Protein AF-A0A917FU17-F1 (afdb_monomer_lite)

Secondary structure (DSSP, 8-state):
----------TTSGGG---TTS-HHHHHHHHHHHHH--PPPTTSPPPHHHHHHHHHHHT-SSS--TTTTTS-TTTHHHHHHHHHHHHHHHHTTT-EE-TTS-EEETTEEE-EEEEEEEEEEE----HHHHHHHHHHHHHHHH-TTPPPP---SEEEEEEEEEEEEETTEEEE--SS--GGGGHHHHHHHHHHHHHHHHHHHHHHHHHHHHHHHHHHHHHHHHHHHHHHHHHHHS--

Structure (mmCIF, N/CA/C/O backbone):
data_AF-A0A917FU17-F1
#
_entry.id   AF-A0A917FU17-F1
#
loop_
_atom_site.group_PDB
_atom_site.id
_atom_site.type_symbol
_atom_site.label_atom_id
_atom_site.label_alt_id
_atom_site.label_comp_id
_atom_site.label_asym_id
_atom_site.label_entity_id
_atom_site.label_seq_id
_atom_site.pdbx_PDB_ins_code
_atom_site.Cartn_x
_atom_site.Cartn_y
_atom_site.Cartn_z
_atom_site.occupancy
_atom_site.B_iso_or_equiv
_atom_site.auth_seq_id
_atom_site.auth_comp_id
_atom_site.auth_asym_id
_atom_site.auth_atom_id
_atom_site.pdbx_PDB_model_num
ATOM 1 N N . MET A 1 1 ? -19.508 -27.361 -25.757 1.00 36.19 1 MET A N 1
ATOM 2 C CA . MET A 1 1 ? -19.085 -26.039 -26.256 1.00 36.19 1 MET A CA 1
ATOM 3 C C . MET A 1 1 ? -19.243 -25.074 -25.103 1.00 36.19 1 MET A C 1
ATOM 5 O O . MET A 1 1 ? -20.363 -24.852 -24.671 1.00 36.19 1 MET A O 1
ATOM 9 N N . ILE A 1 2 ? -18.128 -24.649 -24.517 1.00 40.81 2 ILE A N 1
ATOM 10 C CA . ILE A 1 2 ? -18.099 -23.657 -23.442 1.00 40.81 2 ILE A CA 1
ATOM 11 C C . ILE A 1 2 ? -17.596 -22.388 -24.117 1.00 40.81 2 ILE A C 1
ATOM 13 O O . ILE A 1 2 ? -16.439 -22.349 -24.528 1.00 40.81 2 ILE A O 1
ATOM 17 N N . GLU A 1 3 ? -18.476 -21.406 -24.299 1.00 37.12 3 GLU A N 1
ATOM 18 C CA . GLU A 1 3 ? -18.097 -20.077 -24.774 1.00 37.12 3 GLU A CA 1
ATOM 19 C C . GLU A 1 3 ? -18.117 -19.061 -23.634 1.00 37.12 3 GLU A C 1
ATOM 21 O O . GLU A 1 3 ? -18.896 -19.134 -22.685 1.00 37.12 3 GLU A O 1
ATOM 26 N N . ASN A 1 4 ? -17.141 -18.171 -23.746 1.00 38.38 4 ASN A N 1
ATOM 27 C CA . ASN A 1 4 ? -16.557 -17.301 -22.746 1.00 38.38 4 ASN A CA 1
ATOM 28 C C . ASN A 1 4 ? -17.434 -16.121 -22.293 1.00 38.38 4 ASN A C 1
ATOM 30 O O . ASN A 1 4 ? -18.101 -15.477 -23.094 1.00 38.38 4 ASN A O 1
ATOM 34 N N . LEU A 1 5 ? -17.287 -15.799 -21.000 1.00 44.56 5 LEU A N 1
ATOM 35 C CA . LEU A 1 5 ? -16.949 -14.483 -20.427 1.00 44.56 5 LEU A CA 1
ATOM 36 C C . LEU A 1 5 ? -17.251 -13.229 -21.264 1.00 44.56 5 LEU A C 1
ATOM 38 O O . LEU A 1 5 ? -16.651 -13.018 -22.310 1.00 44.56 5 LEU A O 1
ATOM 42 N N . THR A 1 6 ? -17.983 -12.290 -20.660 1.00 34.31 6 THR A N 1
ATOM 43 C CA . THR A 1 6 ? -17.545 -10.885 -20.494 1.00 34.31 6 THR A CA 1
ATOM 44 C C . THR A 1 6 ? -18.484 -10.157 -19.522 1.00 34.31 6 THR A C 1
ATOM 46 O O . THR A 1 6 ? -19.381 -9.416 -19.911 1.00 34.31 6 THR A O 1
ATOM 49 N N . GLU A 1 7 ? -18.272 -10.335 -18.215 1.00 34.34 7 GLU A N 1
ATOM 50 C CA . GLU A 1 7 ? -18.799 -9.385 -17.228 1.00 34.34 7 GLU A CA 1
ATOM 51 C C . GLU A 1 7 ? -17.913 -8.134 -17.226 1.00 34.34 7 GLU A C 1
ATOM 53 O O . GLU A 1 7 ? -16.910 -8.047 -16.517 1.00 34.34 7 GLU A O 1
ATOM 58 N N . ALA A 1 8 ? -18.291 -7.139 -18.024 1.00 35.56 8 ALA A N 1
ATOM 59 C CA . ALA A 1 8 ? -17.847 -5.769 -17.819 1.00 35.56 8 ALA A CA 1
ATOM 60 C C . ALA A 1 8 ? -18.541 -5.222 -16.560 1.00 35.56 8 ALA A C 1
ATOM 62 O O . ALA A 1 8 ? -19.611 -4.616 -16.628 1.00 35.56 8 ALA A O 1
ATOM 63 N N . LYS A 1 9 ? -17.956 -5.464 -15.381 1.00 37.59 9 LYS A N 1
ATOM 64 C CA . LYS A 1 9 ? -18.400 -4.810 -14.144 1.00 37.59 9 LYS A CA 1
ATOM 65 C C . LYS A 1 9 ? -18.139 -3.307 -14.253 1.00 37.59 9 LYS A C 1
ATOM 67 O O . LYS A 1 9 ? -16.999 -2.844 -14.277 1.00 37.59 9 LYS A O 1
ATOM 72 N N . SER A 1 10 ? -19.239 -2.566 -14.348 1.00 35.31 10 SER A N 1
ATOM 73 C CA . SER A 1 10 ? -19.326 -1.111 -14.231 1.00 35.31 10 SER A CA 1
ATOM 74 C C . SER A 1 10 ? -18.472 -0.602 -13.063 1.00 35.31 10 SER A C 1
ATOM 76 O O . SER A 1 10 ? -18.753 -0.908 -11.906 1.00 35.31 10 SER A O 1
ATOM 78 N N . HIS A 1 11 ? -17.442 0.190 -13.370 1.00 44.91 11 HIS A N 1
ATOM 79 C CA . HIS A 1 11 ? -16.519 0.812 -12.407 1.00 44.91 11 HIS A CA 1
ATOM 80 C C . HIS A 1 11 ? -17.153 1.968 -11.599 1.00 44.91 11 HIS A C 1
ATOM 82 O O . HIS A 1 11 ? -16.454 2.708 -10.923 1.00 44.91 11 HIS A O 1
ATOM 88 N N . ASN A 1 12 ? -18.478 2.146 -11.657 1.00 42.50 12 ASN A N 1
ATOM 89 C CA . ASN A 1 12 ? -19.163 3.267 -11.003 1.00 42.50 12 ASN A CA 1
ATOM 90 C C . ASN A 1 12 ? -19.964 2.872 -9.750 1.00 42.50 12 ASN A C 1
ATOM 92 O O . ASN A 1 12 ? -20.498 3.754 -9.086 1.00 42.50 12 ASN A O 1
ATOM 96 N N . ASN A 1 13 ? -20.063 1.581 -9.403 1.00 50.97 13 ASN A N 1
ATOM 97 C CA . ASN A 1 13 ? -20.907 1.135 -8.280 1.00 50.97 13 ASN A CA 1
ATOM 98 C C . ASN A 1 13 ? -20.155 1.030 -6.933 1.00 50.97 13 ASN A C 1
ATOM 100 O O . ASN A 1 13 ? -20.780 0.916 -5.880 1.00 50.97 13 ASN A O 1
ATOM 104 N N . THR A 1 14 ? -18.817 1.087 -6.938 1.00 56.91 14 THR A N 1
ATOM 105 C CA . THR A 1 14 ? -17.987 0.977 -5.721 1.00 56.91 14 THR A CA 1
ATOM 106 C C . THR A 1 14 ? -18.042 2.246 -4.864 1.00 56.91 14 THR A C 1
ATOM 108 O O . THR A 1 14 ? -17.993 2.177 -3.635 1.00 56.91 14 THR A O 1
ATOM 111 N N . LEU A 1 15 ? -18.182 3.415 -5.504 1.00 60.62 15 LEU A N 1
ATOM 112 C CA . LEU A 1 15 ? -18.227 4.730 -4.848 1.00 60.62 15 LEU A CA 1
ATOM 113 C C . LEU A 1 15 ? -19.517 4.970 -4.046 1.00 60.62 15 LEU A C 1
ATOM 115 O O . LEU A 1 15 ? -19.581 5.917 -3.268 1.00 60.62 15 LEU A O 1
ATOM 119 N N . SER A 1 16 ? -20.524 4.106 -4.198 1.00 59.91 16 SER A N 1
ATOM 120 C CA . SER A 1 16 ? -21.776 4.124 -3.434 1.00 59.91 16 SER A CA 1
ATOM 121 C C . SER A 1 16 ? -21.885 2.999 -2.404 1.00 59.91 16 SER A C 1
ATOM 123 O O . SER A 1 16 ? -22.921 2.873 -1.751 1.00 59.91 16 SER A O 1
ATOM 125 N N . GLU A 1 17 ? -20.855 2.159 -2.246 1.00 69.31 17 GLU A N 1
ATOM 126 C CA . GLU A 1 17 ? -20.909 1.064 -1.276 1.00 69.31 17 GLU A CA 1
ATOM 127 C C . GLU A 1 17 ? -21.034 1.606 0.147 1.00 69.31 17 GLU A C 1
ATOM 129 O O . GLU A 1 17 ? -20.181 2.396 0.559 1.00 69.31 17 GLU A O 1
ATOM 134 N N . PRO A 1 18 ? -22.035 1.165 0.929 1.00 74.38 18 PRO A N 1
ATOM 135 C CA . PRO A 1 18 ? -22.284 1.724 2.244 1.00 74.38 18 PRO A CA 1
ATOM 136 C C . PRO A 1 18 ? -21.094 1.473 3.174 1.00 74.38 18 PRO A C 1
ATOM 138 O O . PRO A 1 18 ? -20.624 0.346 3.329 1.00 74.38 18 PRO A O 1
ATOM 141 N N . LEU A 1 19 ? -20.639 2.537 3.836 1.00 84.00 19 LEU A N 1
ATOM 142 C CA . LEU A 1 19 ? -19.719 2.487 4.973 1.00 84.00 19 LEU A CA 1
ATOM 143 C C . LEU A 1 19 ? -20.557 2.568 6.265 1.00 84.00 19 LEU A C 1
ATOM 145 O O . LEU A 1 19 ? -20.790 3.668 6.767 1.00 84.00 19 LEU A O 1
ATOM 149 N N . PRO A 1 20 ? -21.083 1.440 6.790 1.00 83.88 20 PRO A N 1
ATOM 150 C CA . PRO A 1 20 ? -22.069 1.443 7.881 1.00 83.88 20 PRO A CA 1
ATOM 151 C C . PRO A 1 20 ? -21.488 1.870 9.234 1.00 83.88 20 PRO A C 1
ATOM 153 O O . PRO A 1 20 ? -22.224 2.124 10.179 1.00 83.88 20 PRO A O 1
ATOM 156 N N . PHE A 1 21 ? -20.164 1.909 9.341 1.00 87.50 21 PHE A N 1
ATOM 157 C CA . PHE A 1 21 ? -19.429 2.242 10.557 1.00 87.50 21 PHE A CA 1
ATOM 158 C C . PHE A 1 21 ? -19.129 3.741 10.710 1.00 87.50 21 PHE A C 1
ATOM 160 O O . PHE A 1 21 ? -18.543 4.141 11.721 1.00 87.50 21 PHE A O 1
ATOM 167 N N . LEU A 1 22 ? -19.465 4.539 9.692 1.00 87.75 22 LEU A N 1
ATOM 168 C CA . LEU A 1 22 ? -19.402 5.997 9.718 1.00 87.75 22 LEU A CA 1
ATOM 169 C C . LEU A 1 22 ? -20.802 6.554 9.966 1.00 87.75 22 LEU A C 1
ATOM 171 O O . LEU A 1 22 ? -21.794 5.995 9.489 1.00 87.75 22 LEU A O 1
ATOM 175 N N . SER A 1 23 ? -20.881 7.679 10.673 1.00 87.56 23 SER A N 1
ATOM 176 C CA . SER A 1 23 ? -22.123 8.448 10.747 1.00 87.56 23 SER A CA 1
ATOM 177 C C . SER A 1 23 ? -22.511 8.985 9.365 1.00 87.56 23 SER A C 1
ATOM 179 O O . SER A 1 23 ? -21.681 9.104 8.462 1.00 87.56 23 SER A O 1
ATOM 181 N N . GLU A 1 24 ? -23.782 9.339 9.179 1.00 86.88 24 GLU A N 1
ATOM 182 C CA . GLU A 1 24 ? -24.262 9.873 7.901 1.00 86.88 24 GLU A CA 1
ATOM 183 C C . GLU A 1 24 ? -23.526 11.158 7.488 1.00 86.88 24 GLU A C 1
ATOM 185 O O . GLU A 1 24 ? -23.161 11.319 6.323 1.00 86.88 24 GLU A O 1
ATOM 190 N N . GLN A 1 25 ? -23.234 12.034 8.452 1.00 86.62 25 GLN A N 1
ATOM 191 C CA . GLN A 1 25 ? -22.485 13.270 8.220 1.00 86.62 25 GLN A CA 1
ATOM 192 C C . GLN A 1 25 ? -21.042 12.988 7.783 1.00 86.62 25 GLN A C 1
ATOM 194 O O . GLN A 1 25 ? -20.588 13.532 6.773 1.00 86.62 25 GLN A O 1
ATOM 199 N N . GLU A 1 26 ? -20.338 12.103 8.497 1.00 85.94 26 GLU A N 1
ATOM 200 C CA . GLU A 1 26 ? -18.970 11.695 8.147 1.00 85.94 26 GLU A CA 1
ATOM 201 C C . GLU A 1 26 ? -18.927 11.036 6.771 1.00 85.94 26 GLU A C 1
ATOM 203 O O . GLU A 1 26 ? -18.061 11.350 5.959 1.00 85.94 26 GLU A O 1
ATOM 208 N N . ARG A 1 27 ? -19.894 10.164 6.479 1.00 89.62 27 ARG A N 1
ATOM 209 C CA . ARG A 1 27 ? -20.002 9.455 5.206 1.00 89.62 27 ARG A CA 1
ATOM 210 C C . ARG A 1 27 ? -20.231 10.413 4.033 1.00 89.62 27 ARG A C 1
ATOM 212 O O . ARG A 1 27 ? -19.579 10.277 3.001 1.00 89.62 27 ARG A O 1
ATOM 219 N N . ASN A 1 28 ? -21.101 11.409 4.192 1.00 88.06 28 ASN A N 1
ATOM 220 C CA . ASN A 1 28 ? -21.345 12.415 3.155 1.00 88.06 28 ASN A CA 1
ATOM 221 C C . ASN A 1 28 ? -20.109 13.293 2.910 1.00 88.06 28 ASN A C 1
ATOM 223 O O . ASN A 1 28 ? -19.756 13.560 1.759 1.00 88.06 28 ASN A O 1
ATOM 227 N N . CYS A 1 29 ? -19.419 13.706 3.979 1.00 87.31 29 CYS A N 1
ATOM 228 C CA . CYS A 1 29 ? -18.156 14.438 3.874 1.00 87.31 29 CYS A CA 1
ATOM 229 C C . CYS A 1 29 ? -17.086 13.599 3.160 1.00 87.31 29 CYS A C 1
ATOM 231 O O . CYS A 1 29 ? -16.427 14.071 2.231 1.00 87.31 29 CYS A O 1
ATOM 233 N N . PHE A 1 30 ? -16.983 12.326 3.540 1.00 89.25 30 PHE A N 1
ATOM 234 C CA . PHE A 1 30 ? -16.064 11.363 2.957 1.00 89.25 30 PHE A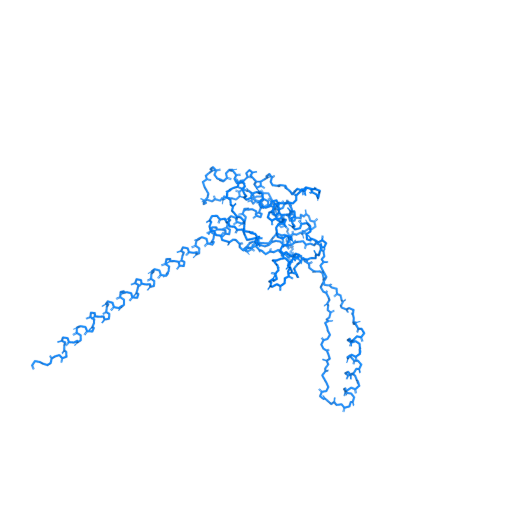 CA 1
ATOM 235 C C . PHE A 1 30 ? -16.285 11.192 1.451 1.00 89.25 30 PHE A C 1
ATOM 237 O O . PHE A 1 30 ? -15.348 11.410 0.685 1.00 89.25 30 PHE A O 1
ATOM 244 N N . TYR A 1 31 ? -17.505 10.885 0.992 1.00 89.12 31 TYR A N 1
ATOM 245 C CA . TYR A 1 31 ? -17.753 10.711 -0.445 1.00 89.12 31 TYR A CA 1
ATOM 246 C C . TYR A 1 31 ? -17.558 12.004 -1.232 1.00 89.12 31 TYR A C 1
ATOM 248 O O . TYR A 1 31 ? -17.077 11.966 -2.363 1.00 89.12 31 TYR A O 1
ATOM 256 N N . LYS A 1 32 ? -17.874 13.163 -0.641 1.00 89.25 32 LYS A N 1
ATOM 257 C CA . LYS A 1 32 ? -17.584 14.457 -1.266 1.00 89.25 32 LYS A CA 1
ATOM 258 C C . LYS A 1 32 ? -16.085 14.617 -1.516 1.00 89.25 32 LYS A C 1
ATOM 260 O O . LYS A 1 32 ? -15.694 15.020 -2.608 1.00 89.25 32 LYS A O 1
ATOM 265 N N . ILE A 1 33 ? -15.253 14.275 -0.532 1.00 88.12 33 ILE A N 1
ATOM 266 C CA . ILE A 1 33 ? -13.795 14.347 -0.660 1.00 88.12 33 ILE A CA 1
ATOM 267 C C . ILE A 1 33 ? -13.291 13.305 -1.661 1.00 88.12 33 ILE A C 1
ATOM 269 O O . ILE A 1 33 ? -12.574 13.683 -2.586 1.00 88.12 33 ILE A O 1
ATOM 273 N N . ALA A 1 34 ? -13.723 12.047 -1.537 1.00 87.06 34 ALA A N 1
ATOM 274 C CA . ALA A 1 34 ? -13.318 10.941 -2.404 1.00 87.06 34 ALA A CA 1
ATOM 275 C C . ALA A 1 34 ? -13.653 11.191 -3.885 1.00 87.06 34 ALA A C 1
ATOM 277 O O . ALA A 1 34 ? -12.845 10.869 -4.748 1.00 87.06 34 ALA A O 1
ATOM 278 N N . ASN A 1 35 ? -14.791 11.825 -4.186 1.00 86.75 35 ASN A N 1
ATOM 279 C CA . ASN A 1 35 ? -15.163 12.194 -5.558 1.00 86.75 35 ASN A CA 1
ATOM 280 C C . ASN A 1 35 ? -14.427 13.439 -6.077 1.00 86.75 35 ASN A C 1
ATOM 282 O O . ASN A 1 35 ? -14.315 13.635 -7.283 1.00 86.75 35 ASN A O 1
ATOM 286 N N . SER A 1 36 ? -13.952 14.303 -5.178 1.00 85.94 36 SER A N 1
ATOM 287 C CA . SER A 1 36 ? -13.265 15.552 -5.535 1.00 85.94 36 SER A CA 1
ATOM 288 C C . SER A 1 36 ? -11.744 15.427 -5.608 1.00 85.94 36 SER A C 1
ATOM 290 O O . SER A 1 36 ? -11.070 16.403 -5.945 1.00 85.94 36 SER A O 1
ATOM 292 N N . ILE A 1 37 ? -11.185 14.272 -5.234 1.00 86.19 37 ILE A N 1
ATOM 293 C CA . ILE A 1 37 ? -9.739 14.116 -5.170 1.00 86.19 37 ILE A CA 1
ATOM 294 C C . ILE A 1 37 ? -9.151 14.146 -6.575 1.00 86.19 37 ILE A C 1
ATOM 296 O O . ILE A 1 37 ? -9.524 13.377 -7.457 1.00 86.19 37 ILE A O 1
ATOM 300 N N . GLN A 1 38 ? -8.214 15.062 -6.775 1.00 82.31 38 GLN A N 1
ATOM 301 C CA . GLN A 1 38 ? -7.473 15.186 -8.014 1.00 82.31 38 GLN A CA 1
ATOM 302 C C . GLN A 1 38 ? -5.999 15.320 -7.698 1.00 82.31 38 GLN A C 1
ATOM 304 O O . GLN A 1 38 ? -5.604 15.898 -6.681 1.00 82.31 38 GLN A O 1
ATOM 309 N N . ILE A 1 39 ? -5.180 14.764 -8.580 1.00 85.94 39 ILE A N 1
ATOM 310 C CA . ILE A 1 39 ? -3.740 14.818 -8.412 1.00 85.94 39 ILE A CA 1
ATOM 311 C C . ILE A 1 39 ? -3.250 16.187 -8.866 1.00 85.94 39 ILE A C 1
ATOM 313 O O . ILE A 1 39 ? -3.593 16.629 -9.965 1.00 85.94 39 ILE A O 1
ATOM 317 N N . PRO A 1 40 ? -2.445 16.869 -8.039 1.00 82.81 40 PRO A N 1
ATOM 318 C CA . PRO A 1 40 ? -1.885 18.152 -8.414 1.00 82.81 40 PRO A CA 1
ATOM 319 C C . PRO A 1 40 ? -0.966 18.013 -9.639 1.00 82.81 40 PRO A C 1
ATOM 321 O O . PRO A 1 40 ? -0.292 16.996 -9.829 1.00 82.81 40 PRO A O 1
ATOM 324 N N . GLY A 1 41 ? -0.933 19.052 -10.475 1.00 79.12 41 GLY A N 1
ATOM 325 C CA . GLY A 1 41 ? -0.109 19.079 -11.684 1.00 79.12 41 GLY A CA 1
ATOM 326 C C . GLY A 1 41 ? 1.392 18.957 -11.390 1.00 79.12 41 GLY A C 1
ATOM 327 O O . GLY A 1 41 ? 1.855 19.172 -10.274 1.00 79.12 41 GLY A O 1
ATOM 328 N N . GLU A 1 42 ? 2.192 18.653 -12.413 1.00 77.38 42 GLU A N 1
ATOM 329 C CA . GLU A 1 42 ? 3.636 18.371 -12.262 1.00 77.38 42 GLU A CA 1
ATOM 330 C C . GLU A 1 42 ? 4.455 19.503 -11.649 1.00 77.38 42 GLU A C 1
ATOM 332 O O . GLU A 1 42 ? 5.450 19.255 -10.974 1.00 77.38 42 GLU A O 1
ATOM 337 N N . ARG A 1 43 ? 4.026 20.747 -11.862 1.00 76.44 43 ARG A N 1
ATOM 338 C CA . ARG A 1 43 ? 4.702 21.944 -11.346 1.00 76.44 43 ARG A CA 1
ATOM 339 C C . ARG A 1 43 ? 4.184 22.387 -9.978 1.00 76.44 43 ARG A C 1
ATOM 341 O O . ARG A 1 43 ? 4.658 23.386 -9.440 1.00 76.44 43 ARG A O 1
ATOM 348 N N . SER A 1 44 ? 3.193 21.695 -9.423 1.00 81.69 44 SER A N 1
ATOM 349 C CA . SER A 1 44 ? 2.650 22.020 -8.110 1.00 81.69 44 SER A CA 1
ATOM 350 C C . SER A 1 44 ? 3.660 21.693 -7.012 1.00 81.69 44 SER A C 1
ATOM 352 O O . SER A 1 44 ? 4.411 20.720 -7.091 1.00 81.69 44 SER A O 1
ATOM 354 N N . LYS A 1 45 ? 3.669 22.510 -5.955 1.00 82.44 45 LYS A N 1
ATOM 355 C CA . LYS A 1 45 ? 4.517 22.257 -4.786 1.00 82.44 45 LYS A CA 1
ATOM 356 C C . LYS A 1 45 ? 4.129 20.922 -4.149 1.00 82.44 45 LYS A C 1
ATOM 358 O O . LYS A 1 45 ? 2.947 20.655 -3.935 1.00 82.44 45 LYS A O 1
ATOM 363 N N . ALA A 1 46 ? 5.133 20.101 -3.846 1.00 84.44 46 ALA A N 1
ATOM 364 C CA . ALA A 1 46 ? 4.928 18.847 -3.135 1.00 84.44 46 ALA A CA 1
ATOM 365 C C . ALA A 1 46 ? 4.399 19.111 -1.718 1.00 84.44 46 ALA A C 1
ATOM 367 O O . ALA A 1 46 ? 4.691 20.144 -1.113 1.00 84.44 46 ALA A O 1
ATOM 368 N N . HIS A 1 47 ? 3.650 18.150 -1.181 1.00 87.31 47 HIS A N 1
ATOM 369 C CA . HIS A 1 47 ? 3.193 18.208 0.202 1.00 87.31 47 HIS A CA 1
ATOM 370 C C . HIS A 1 47 ? 4.395 18.303 1.169 1.00 87.31 47 HIS A C 1
ATOM 372 O O . HIS A 1 47 ? 5.423 17.668 0.894 1.00 87.31 47 HIS A O 1
ATOM 378 N N . PRO A 1 48 ? 4.307 19.035 2.299 1.00 88.81 48 PRO A N 1
ATOM 379 C CA . PRO A 1 48 ? 5.402 19.133 3.266 1.00 88.81 48 PRO A CA 1
ATOM 380 C C . PRO A 1 48 ? 5.951 17.767 3.697 1.00 88.81 48 PRO A C 1
ATOM 382 O O . PRO A 1 48 ? 7.151 17.542 3.583 1.00 88.81 48 PRO A O 1
ATOM 385 N N . LEU A 1 49 ? 5.077 16.813 4.044 1.00 88.25 49 LEU A N 1
ATOM 386 C CA . LEU A 1 49 ? 5.483 15.448 4.423 1.00 88.25 49 LEU A CA 1
ATOM 387 C C . LEU A 1 49 ? 6.241 14.705 3.313 1.00 88.25 49 LEU A C 1
ATOM 389 O O . LEU A 1 49 ? 7.206 13.998 3.584 1.00 88.25 49 LEU A O 1
ATOM 393 N N . ILE A 1 50 ? 5.849 14.899 2.051 1.00 89.19 50 ILE A N 1
ATOM 394 C CA . ILE A 1 50 ? 6.546 14.312 0.898 1.00 89.19 50 ILE A CA 1
ATOM 395 C C . ILE A 1 50 ? 7.921 14.954 0.718 1.00 89.19 50 ILE A C 1
ATOM 397 O O . ILE A 1 50 ? 8.877 14.288 0.333 1.00 89.19 50 ILE A O 1
ATOM 401 N N . SER A 1 51 ? 8.035 16.245 1.015 1.00 87.38 51 SER A N 1
ATOM 402 C CA . SER A 1 51 ? 9.302 16.970 0.940 1.00 87.38 51 SER A CA 1
ATOM 403 C C . SER A 1 51 ? 10.258 16.503 2.041 1.00 87.38 51 SER A C 1
ATOM 405 O O . SER A 1 51 ? 11.416 16.220 1.753 1.00 87.38 51 SER A O 1
ATOM 407 N N . THR A 1 52 ? 9.760 16.312 3.267 1.00 88.31 52 THR A N 1
ATOM 408 C CA . THR A 1 52 ? 10.507 15.682 4.365 1.00 88.31 52 THR A CA 1
ATOM 409 C C . THR A 1 52 ? 10.943 14.264 4.003 1.00 88.31 52 THR A C 1
ATOM 411 O O . THR A 1 52 ? 12.103 13.914 4.194 1.00 88.31 52 THR A O 1
ATOM 414 N N . TYR A 1 53 ? 10.050 13.459 3.422 1.00 86.19 53 TYR A N 1
ATOM 415 C CA . TYR A 1 53 ? 10.386 12.105 2.985 1.00 86.19 53 TYR A CA 1
ATOM 416 C C . TYR A 1 53 ? 11.496 12.094 1.924 1.00 86.19 53 TYR A C 1
ATOM 418 O O . TYR A 1 53 ? 12.418 11.290 2.017 1.00 86.19 53 TYR A O 1
ATOM 426 N N . LYS A 1 54 ? 11.475 13.020 0.956 1.00 85.75 54 LYS A N 1
ATOM 427 C CA . LYS A 1 54 ? 12.554 13.156 -0.039 1.00 85.75 54 LYS A CA 1
ATOM 428 C C . LYS A 1 54 ? 13.917 13.423 0.603 1.00 85.75 54 LYS A C 1
ATOM 430 O O . LYS A 1 54 ? 14.903 12.849 0.154 1.00 85.75 54 LYS A O 1
ATOM 435 N N . ILE A 1 55 ? 13.962 14.251 1.650 1.00 83.81 55 ILE A N 1
ATOM 436 C CA . ILE A 1 55 ? 15.195 14.519 2.406 1.00 83.81 55 ILE A CA 1
ATOM 437 C C . ILE A 1 55 ? 15.686 13.227 3.074 1.00 83.81 55 ILE A C 1
ATOM 439 O O . ILE A 1 55 ? 16.838 12.845 2.891 1.00 83.81 55 ILE A O 1
ATOM 443 N N . ILE A 1 56 ? 14.788 12.493 3.741 1.00 81.56 56 ILE A N 1
ATOM 444 C CA . ILE A 1 56 ? 15.109 11.206 4.382 1.00 81.56 56 ILE A CA 1
ATOM 445 C C . ILE A 1 56 ? 15.675 10.199 3.368 1.00 81.56 56 ILE A C 1
ATOM 447 O O . ILE A 1 56 ? 16.658 9.524 3.661 1.00 81.56 56 ILE A O 1
ATOM 451 N N . VAL A 1 57 ? 15.079 10.108 2.174 1.00 80.81 57 VAL A N 1
ATOM 452 C CA . VAL A 1 57 ? 15.572 9.242 1.089 1.00 80.81 57 VAL A CA 1
ATOM 453 C C . VAL A 1 57 ? 16.964 9.677 0.621 1.00 80.81 57 VAL A C 1
ATOM 455 O O . VAL A 1 57 ? 17.810 8.824 0.375 1.00 80.81 57 VAL A O 1
ATOM 458 N N . SER A 1 58 ? 17.222 10.985 0.517 1.00 76.94 58 SER A N 1
ATOM 459 C CA . SER A 1 58 ? 18.526 11.502 0.076 1.00 76.94 58 SER A CA 1
ATOM 460 C C . SER A 1 58 ? 19.649 11.328 1.104 1.00 76.94 58 SER A C 1
ATOM 462 O O . SER A 1 58 ? 20.808 11.202 0.726 1.00 76.94 58 SER A O 1
ATOM 464 N N . GLU A 1 59 ? 19.316 11.281 2.396 1.00 76.06 59 GLU A N 1
ATOM 465 C CA . GLU A 1 59 ? 20.266 11.131 3.509 1.00 76.06 59 GLU A CA 1
ATOM 466 C C . GLU A 1 59 ? 20.456 9.663 3.939 1.00 76.06 59 GLU A C 1
ATOM 468 O O . GLU A 1 59 ? 20.973 9.373 5.026 1.00 76.06 59 GLU A O 1
ATOM 473 N N . TRP A 1 60 ? 20.015 8.715 3.106 1.00 70.19 60 TRP A N 1
ATOM 474 C CA . TRP A 1 60 ? 19.988 7.292 3.427 1.00 70.19 60 TRP A CA 1
ATOM 475 C C . TRP A 1 60 ? 21.382 6.749 3.777 1.00 70.19 60 TRP A C 1
ATOM 477 O O . TRP A 1 60 ? 22.211 6.487 2.916 1.00 70.19 60 TRP A O 1
ATOM 487 N N . ASN A 1 61 ? 21.593 6.499 5.075 1.00 58.81 61 ASN A N 1
ATOM 488 C CA . ASN A 1 61 ? 22.785 5.824 5.601 1.00 58.81 61 ASN A CA 1
ATOM 489 C C . ASN A 1 61 ? 22.485 4.616 6.519 1.00 58.81 61 ASN A C 1
ATOM 491 O O . ASN A 1 61 ? 23.419 3.923 6.915 1.00 58.81 61 ASN A O 1
ATOM 495 N N . LYS A 1 62 ? 21.220 4.362 6.921 1.00 63.09 62 LYS A N 1
ATOM 496 C CA . LYS A 1 62 ? 20.898 3.365 7.979 1.00 63.09 62 LYS A CA 1
ATOM 497 C C . LYS A 1 62 ? 19.659 2.478 7.781 1.00 63.09 62 LYS A C 1
ATOM 499 O O . LYS A 1 62 ? 19.649 1.377 8.318 1.00 63.09 62 LYS A O 1
ATOM 504 N N . SER A 1 63 ? 18.618 2.914 7.070 1.00 65.00 63 SER A N 1
ATOM 505 C CA . SER A 1 63 ? 17.393 2.116 6.881 1.00 65.00 63 SER A CA 1
ATOM 506 C C . SER A 1 63 ? 16.827 2.312 5.487 1.00 65.00 63 SER A C 1
ATOM 508 O O . SER A 1 63 ? 16.694 3.456 5.055 1.00 65.00 63 SER A O 1
ATOM 510 N N . GLU A 1 64 ? 16.474 1.210 4.832 1.00 73.81 64 GLU A N 1
ATOM 511 C CA . GLU A 1 64 ? 15.886 1.210 3.497 1.00 73.81 64 GLU A CA 1
ATOM 512 C C . GLU A 1 64 ? 14.557 1.992 3.475 1.00 73.81 64 GLU A C 1
ATOM 514 O O . GLU A 1 64 ? 13.639 1.660 4.232 1.00 73.81 64 GLU A O 1
ATOM 519 N N . PRO A 1 65 ? 14.455 3.081 2.687 1.00 79.38 65 PRO A N 1
ATOM 520 C CA . PRO A 1 65 ? 13.226 3.840 2.534 1.00 79.38 65 PRO A CA 1
ATOM 521 C C . PRO A 1 65 ? 12.091 2.979 1.985 1.00 79.38 65 PRO A C 1
ATOM 523 O O . PRO A 1 65 ? 12.312 2.067 1.198 1.00 79.38 65 PRO A O 1
ATOM 526 N N . PHE A 1 66 ? 10.855 3.346 2.319 1.00 81.38 66 PHE A N 1
ATOM 527 C CA . PHE A 1 66 ? 9.640 2.610 1.950 1.00 81.38 66 PHE A CA 1
ATOM 528 C C . PHE A 1 66 ? 9.500 2.304 0.442 1.00 81.38 66 PHE A C 1
ATOM 530 O O . PHE A 1 66 ? 8.903 1.299 0.076 1.00 81.38 66 PHE A O 1
ATOM 537 N N . LEU A 1 67 ? 10.045 3.160 -0.429 1.00 84.94 67 LEU A N 1
ATOM 538 C CA . LEU A 1 67 ? 9.954 3.031 -1.893 1.00 84.94 67 LEU A CA 1
ATOM 539 C C . LEU A 1 67 ? 11.247 2.518 -2.555 1.00 84.94 67 LEU A C 1
ATOM 541 O O . LEU A 1 67 ? 11.332 2.496 -3.783 1.00 84.94 67 LEU A O 1
ATOM 545 N N . ALA A 1 68 ? 12.267 2.150 -1.779 1.00 83.44 68 ALA A N 1
ATOM 546 C CA . ALA A 1 68 ? 13.539 1.697 -2.330 1.00 83.44 68 ALA A CA 1
ATOM 547 C C . ALA A 1 68 ? 13.419 0.301 -2.959 1.00 83.44 68 ALA A C 1
ATOM 549 O O . ALA A 1 68 ? 12.708 -0.565 -2.456 1.00 83.44 68 ALA A O 1
ATOM 550 N N . GLY A 1 69 ? 14.063 0.107 -4.113 1.00 84.25 69 GLY A N 1
ATOM 551 C CA . GLY A 1 69 ? 14.088 -1.176 -4.828 1.00 84.25 69 GLY A CA 1
ATOM 552 C C . GLY A 1 69 ? 12.759 -1.618 -5.458 1.00 84.25 69 GLY A C 1
ATOM 553 O O . GLY A 1 69 ? 12.753 -2.573 -6.231 1.00 84.25 69 GLY A O 1
ATOM 554 N N . VAL A 1 70 ? 11.647 -0.930 -5.179 1.00 90.19 70 VAL A N 1
ATOM 555 C CA . VAL A 1 70 ? 10.304 -1.284 -5.676 1.00 90.19 70 VAL A CA 1
ATOM 556 C C . VAL A 1 70 ? 9.803 -0.378 -6.797 1.00 90.19 70 VAL A C 1
ATOM 558 O O . VAL A 1 70 ? 8.865 -0.750 -7.500 1.00 90.19 70 VAL A O 1
ATOM 561 N N . ILE A 1 71 ? 10.397 0.806 -6.960 1.00 91.81 71 ILE A N 1
ATOM 562 C CA . ILE A 1 71 ? 10.011 1.816 -7.952 1.00 91.81 71 ILE A CA 1
ATOM 563 C C . ILE A 1 71 ? 11.271 2.383 -8.609 1.00 91.81 71 ILE A C 1
ATOM 565 O O . ILE A 1 71 ? 12.282 2.606 -7.945 1.00 91.81 71 ILE A O 1
ATOM 569 N N . SER A 1 72 ? 11.198 2.639 -9.912 1.00 91.38 72 SER A N 1
ATOM 570 C CA . SER A 1 72 ? 12.244 3.306 -10.682 1.00 91.38 72 SER A CA 1
ATOM 571 C C . SER A 1 72 ? 12.296 4.813 -10.417 1.00 91.38 72 SER A C 1
ATOM 573 O O . SER A 1 72 ? 11.277 5.464 -10.166 1.00 91.38 72 SER A O 1
ATOM 575 N N . ASP A 1 73 ? 13.475 5.412 -10.586 1.00 89.38 73 ASP A N 1
ATOM 576 C CA . ASP A 1 73 ? 13.666 6.859 -10.417 1.00 89.38 73 ASP A CA 1
ATOM 577 C C . ASP A 1 73 ? 12.759 7.702 -11.330 1.00 89.38 73 ASP A C 1
ATOM 579 O O . ASP A 1 73 ? 12.355 8.809 -10.971 1.00 89.38 73 ASP A O 1
ATOM 583 N N . GLN A 1 74 ? 12.389 7.158 -12.494 1.00 90.19 74 GLN A N 1
ATOM 584 C CA . GLN A 1 74 ? 11.488 7.799 -13.455 1.00 90.19 74 GLN A CA 1
ATOM 585 C C . GLN A 1 74 ? 10.042 7.861 -12.941 1.00 90.19 74 GLN A C 1
ATOM 587 O O . GLN A 1 74 ? 9.341 8.850 -13.165 1.00 90.19 74 GLN A O 1
ATOM 592 N N . SER A 1 75 ? 9.606 6.830 -12.215 1.00 91.25 75 SER A N 1
ATOM 593 C CA . SER A 1 75 ? 8.245 6.704 -11.686 1.00 91.25 75 SER A CA 1
ATOM 594 C C . SER A 1 75 ? 8.074 7.346 -10.299 1.00 91.25 75 SER A C 1
ATOM 596 O O . SER A 1 75 ? 6.951 7.688 -9.913 1.00 91.25 75 SER A O 1
ATOM 598 N N . LEU A 1 76 ? 9.160 7.610 -9.559 1.00 90.31 76 LEU A N 1
ATOM 599 C CA . LEU A 1 76 ? 9.115 8.251 -8.234 1.00 90.31 76 LEU A CA 1
ATOM 600 C C . LEU A 1 76 ? 8.341 9.590 -8.196 1.00 90.31 76 LEU A C 1
ATOM 602 O O . LEU A 1 76 ? 7.487 9.753 -7.318 1.00 90.31 76 LEU A O 1
ATOM 606 N N . PRO A 1 77 ? 8.541 10.555 -9.122 1.00 90.88 77 PRO A N 1
ATOM 607 C CA . PRO A 1 77 ? 7.782 11.809 -9.121 1.00 90.88 77 PRO A CA 1
ATOM 608 C C . PRO A 1 77 ? 6.270 11.609 -9.268 1.00 90.88 77 PRO A C 1
ATOM 610 O O . PRO A 1 77 ? 5.482 12.378 -8.714 1.00 90.88 77 PRO A O 1
ATOM 613 N N . ARG A 1 78 ? 5.843 10.581 -10.009 1.00 92.00 78 ARG A N 1
ATOM 614 C CA . ARG A 1 78 ? 4.431 10.210 -10.160 1.00 92.00 78 ARG A CA 1
ATOM 615 C C . ARG A 1 78 ? 3.863 9.688 -8.840 1.00 92.00 78 ARG A C 1
ATOM 617 O O . ARG A 1 78 ? 2.838 10.190 -8.384 1.00 92.00 78 ARG A O 1
ATOM 624 N N . VAL A 1 79 ? 4.583 8.787 -8.172 1.00 92.31 79 VAL A N 1
ATOM 625 C CA . VAL A 1 79 ? 4.194 8.242 -6.860 1.00 92.31 79 VAL A CA 1
ATOM 626 C C . VAL A 1 79 ? 4.093 9.340 -5.798 1.00 92.31 79 VAL A C 1
ATOM 628 O O . VAL A 1 79 ? 3.110 9.400 -5.063 1.00 92.31 79 VAL A O 1
ATOM 631 N N . TYR A 1 80 ? 5.045 10.276 -5.757 1.00 91.75 80 TYR A N 1
ATOM 632 C CA . TYR A 1 80 ? 5.007 11.403 -4.819 1.00 91.75 80 TYR A CA 1
ATOM 633 C C . TYR A 1 80 ? 3.786 12.307 -4.995 1.00 91.75 80 TYR A C 1
ATOM 635 O O . TYR A 1 80 ? 3.257 12.818 -4.006 1.00 91.75 80 TYR A O 1
ATOM 643 N N . ARG A 1 81 ? 3.322 12.503 -6.233 1.00 92.00 81 ARG A N 1
ATOM 644 C CA . ARG A 1 81 ? 2.100 13.268 -6.514 1.00 92.00 81 ARG A CA 1
ATOM 645 C C . ARG A 1 81 ? 0.854 12.532 -6.032 1.00 92.00 81 ARG A C 1
ATOM 647 O O . ARG A 1 81 ? 0.012 13.151 -5.385 1.00 92.00 81 ARG A O 1
ATOM 654 N N . ILE A 1 82 ? 0.774 11.226 -6.294 1.00 92.44 82 ILE A N 1
ATOM 655 C CA . ILE A 1 82 ? -0.320 10.367 -5.819 1.00 92.44 82 ILE A CA 1
ATOM 656 C C . ILE A 1 82 ? -0.393 10.407 -4.290 1.00 92.44 82 ILE A C 1
ATOM 658 O O . ILE A 1 82 ? -1.426 10.765 -3.731 1.00 92.44 82 ILE A O 1
ATOM 662 N N . LEU A 1 83 ? 0.721 10.128 -3.608 1.00 92.19 83 LEU A N 1
ATOM 663 C CA . LEU A 1 83 ? 0.796 10.176 -2.148 1.00 92.19 83 LEU A CA 1
ATOM 664 C C . LEU A 1 83 ? 0.461 11.568 -1.600 1.00 92.19 83 LEU A C 1
ATOM 666 O O . LEU A 1 83 ? -0.252 11.676 -0.610 1.00 92.19 83 LEU A O 1
ATOM 670 N N . GLY A 1 84 ? 0.922 12.637 -2.254 1.00 92.06 84 GLY A N 1
ATOM 671 C CA . GLY A 1 84 ? 0.579 14.007 -1.877 1.00 92.06 84 GLY A CA 1
ATOM 672 C C . GLY A 1 84 ? -0.926 14.283 -1.933 1.00 92.06 84 GLY A C 1
ATOM 673 O O . GLY A 1 84 ? -1.465 14.879 -1.004 1.00 92.06 84 GLY A O 1
ATOM 674 N N . ALA A 1 85 ? -1.609 13.811 -2.979 1.00 91.62 85 ALA A N 1
ATOM 675 C CA . ALA A 1 85 ? -3.063 13.920 -3.091 1.00 91.62 85 ALA A CA 1
ATOM 676 C C . ALA A 1 85 ? -3.779 13.100 -2.004 1.00 91.62 85 ALA A C 1
ATOM 678 O O . ALA A 1 85 ? -4.718 13.599 -1.381 1.00 91.62 85 ALA A O 1
ATOM 679 N N . LEU A 1 86 ? -3.303 11.876 -1.731 1.00 91.19 86 LEU A N 1
ATOM 680 C CA . LEU A 1 86 ? -3.839 11.026 -0.663 1.00 91.19 86 LEU A CA 1
ATOM 681 C C . LEU A 1 86 ? -3.729 11.701 0.707 1.00 91.19 86 LEU A C 1
ATOM 683 O O . LEU A 1 86 ? -4.713 11.776 1.438 1.00 91.19 86 LEU A O 1
ATOM 687 N N . ILE A 1 87 ? -2.557 12.242 1.036 1.00 91.88 87 ILE A N 1
ATOM 688 C CA . ILE A 1 87 ? -2.323 12.935 2.307 1.00 91.88 87 ILE A CA 1
ATOM 689 C C . ILE A 1 87 ? -3.275 14.127 2.446 1.00 91.88 87 ILE A C 1
ATOM 691 O O . ILE A 1 87 ? -3.990 14.216 3.439 1.00 91.88 87 ILE A O 1
ATOM 695 N N . GLN A 1 88 ? -3.374 14.982 1.425 1.00 90.88 88 GLN A N 1
ATOM 696 C CA . GLN A 1 88 ? -4.267 16.146 1.459 1.00 90.88 88 GLN A CA 1
ATOM 697 C C . GLN A 1 88 ? -5.743 15.764 1.628 1.00 90.88 88 GLN A C 1
ATOM 699 O O . GLN A 1 88 ? -6.496 16.465 2.306 1.00 90.88 88 GLN A O 1
ATOM 704 N N . GLY A 1 89 ? -6.191 14.680 0.989 1.00 89.44 89 GLY A N 1
ATOM 705 C CA . GLY A 1 89 ? -7.561 14.195 1.153 1.00 89.44 89 GLY A CA 1
ATOM 706 C C . GLY A 1 89 ? -7.820 13.645 2.558 1.00 89.44 89 GLY A C 1
ATOM 707 O O . GLY A 1 89 ? -8.881 13.893 3.125 1.00 89.44 89 GLY A O 1
ATOM 708 N N . LEU A 1 90 ? -6.842 12.953 3.143 1.00 89.62 90 LEU A N 1
ATOM 709 C CA . LEU A 1 90 ? -6.938 12.374 4.484 1.00 89.62 90 LEU A CA 1
ATOM 710 C C . LEU A 1 90 ? -6.859 13.427 5.595 1.00 89.62 90 LEU A C 1
ATOM 712 O O . LEU A 1 90 ? -7.611 13.342 6.565 1.00 89.62 90 LEU A O 1
ATOM 716 N N . GLU A 1 91 ? -6.034 14.459 5.438 1.00 90.31 91 GLU A N 1
ATOM 717 C CA . GLU A 1 91 ? -5.955 15.580 6.382 1.00 90.31 91 GLU A CA 1
ATOM 718 C C . GLU A 1 91 ? -7.291 16.329 6.488 1.00 90.31 91 GLU A C 1
ATOM 720 O O . GLU A 1 91 ? -7.724 16.678 7.586 1.00 90.31 91 GLU A O 1
ATOM 725 N N . LYS A 1 92 ? -8.011 16.500 5.367 1.00 89.62 92 LYS A N 1
ATOM 726 C CA . LYS A 1 92 ? -9.369 17.083 5.359 1.00 89.62 92 LYS A CA 1
ATOM 727 C C . LYS A 1 92 ? -10.383 16.259 6.157 1.00 89.62 92 LYS A C 1
ATOM 729 O O . LYS A 1 92 ? -11.393 16.803 6.593 1.00 89.62 92 LYS A O 1
ATOM 734 N N . LEU A 1 93 ? -10.124 14.965 6.336 1.00 87.00 93 LEU A N 1
ATOM 735 C CA . LEU A 1 93 ? -10.939 14.040 7.124 1.00 87.00 93 LEU A CA 1
ATOM 736 C C . LEU A 1 93 ? -10.446 13.906 8.575 1.00 87.00 93 LEU A C 1
ATOM 738 O O . LEU A 1 93 ? -10.978 13.088 9.323 1.00 87.00 93 LEU A O 1
ATOM 742 N N . GLY A 1 94 ? -9.428 14.676 8.976 1.00 85.19 94 GLY A N 1
ATOM 743 C CA . GLY A 1 94 ? -8.832 14.613 10.311 1.00 85.19 94 GLY A CA 1
ATOM 744 C C . GLY A 1 94 ? -7.952 13.383 10.551 1.00 85.19 94 GLY A C 1
ATOM 745 O O . GLY A 1 94 ? -7.666 13.056 11.701 1.00 85.19 94 GLY A O 1
ATOM 746 N N . CYS A 1 95 ? -7.534 12.680 9.494 1.00 88.12 95 CYS A N 1
ATOM 747 C CA . CYS A 1 95 ? -6.580 11.577 9.602 1.00 88.12 95 CYS A CA 1
ATOM 748 C C . CYS A 1 95 ? -5.144 12.108 9.662 1.00 88.12 95 CYS A C 1
ATOM 750 O O . CYS A 1 95 ? -4.846 13.189 9.152 1.00 88.12 95 CYS A O 1
ATOM 752 N N . THR A 1 96 ? -4.241 11.332 10.261 1.00 90.44 96 THR A N 1
ATOM 753 C CA . THR A 1 96 ? -2.835 11.715 10.424 1.00 90.44 96 THR A CA 1
ATOM 754 C C . THR A 1 96 ? -1.922 10.807 9.608 1.00 90.44 96 THR A C 1
ATOM 756 O O . THR A 1 96 ? -2.203 9.628 9.387 1.00 90.44 96 THR A O 1
ATOM 759 N N . VAL A 1 97 ? -0.812 11.367 9.128 1.00 89.38 97 VAL A N 1
ATOM 760 C CA . VAL A 1 97 ? 0.206 10.633 8.370 1.00 89.38 97 VAL A CA 1
ATOM 761 C C . VAL A 1 97 ? 1.569 10.913 8.983 1.00 89.38 97 VAL A C 1
ATOM 763 O O . VAL A 1 97 ? 1.933 12.062 9.225 1.00 89.38 97 VAL A O 1
ATOM 766 N N . THR A 1 98 ? 2.325 9.853 9.249 1.00 87.88 98 THR A N 1
ATOM 767 C CA . THR A 1 98 ? 3.670 9.942 9.828 1.00 87.88 98 THR A CA 1
ATOM 768 C C . THR A 1 98 ? 4.695 10.333 8.758 1.00 87.88 98 THR A C 1
ATOM 770 O O . THR A 1 98 ? 4.530 10.022 7.580 1.00 87.88 98 THR A O 1
ATOM 773 N N . ASN A 1 99 ? 5.830 10.919 9.156 1.00 82.94 99 ASN A N 1
ATOM 774 C CA . ASN A 1 99 ? 6.941 11.279 8.253 1.00 82.94 99 ASN A CA 1
ATOM 775 C C . ASN A 1 99 ? 7.499 10.100 7.426 1.00 82.94 99 ASN A C 1
ATOM 777 O O . ASN A 1 99 ? 8.133 10.312 6.396 1.00 82.94 99 ASN A O 1
ATOM 781 N N . LYS A 1 100 ? 7.260 8.857 7.865 1.00 82.06 100 LYS A N 1
ATOM 782 C CA . LYS A 1 100 ? 7.622 7.617 7.157 1.00 82.06 100 LYS A CA 1
ATOM 783 C C . LYS A 1 100 ? 6.588 7.174 6.108 1.00 82.06 100 LYS A C 1
ATOM 785 O O . LYS A 1 100 ? 6.716 6.079 5.580 1.00 82.06 100 LYS A O 1
ATOM 790 N N . LEU A 1 101 ? 5.575 8.001 5.825 1.00 84.75 101 LEU A N 1
ATOM 791 C CA . LEU A 1 101 ? 4.438 7.696 4.942 1.00 84.75 101 LEU A CA 1
ATOM 792 C C . LEU A 1 101 ? 3.514 6.581 5.462 1.00 84.75 101 LEU A C 1
ATOM 794 O O . LEU A 1 101 ? 2.807 5.939 4.691 1.00 84.75 101 LEU A O 1
ATOM 798 N N . THR A 1 102 ? 3.484 6.375 6.779 1.00 88.44 102 THR A N 1
ATOM 799 C CA . THR A 1 102 ? 2.514 5.489 7.436 1.00 88.44 102 THR A CA 1
ATOM 800 C C . THR A 1 102 ? 1.208 6.244 7.660 1.00 88.44 102 THR A C 1
ATOM 802 O O . THR A 1 102 ? 1.206 7.303 8.292 1.00 88.44 102 THR A O 1
ATOM 805 N N . PHE A 1 103 ? 0.105 5.701 7.150 1.00 91.00 103 PHE A N 1
ATOM 806 C CA . PHE A 1 103 ? -1.223 6.302 7.246 1.00 91.00 103 PHE A CA 1
ATOM 807 C C . PHE A 1 103 ? -1.944 5.816 8.502 1.00 91.00 103 PHE A C 1
ATOM 809 O O . PHE A 1 103 ? -2.086 4.609 8.699 1.00 91.00 103 PHE A O 1
ATOM 816 N N . ILE A 1 104 ? -2.422 6.752 9.323 1.00 92.00 104 ILE A N 1
ATOM 817 C CA . ILE A 1 104 ? -3.173 6.465 10.544 1.00 92.00 104 ILE A CA 1
ATOM 818 C C . ILE A 1 104 ? -4.608 6.951 10.352 1.00 92.00 104 ILE A C 1
ATOM 820 O O . ILE A 1 104 ? -4.885 8.151 10.284 1.00 92.00 104 ILE A O 1
ATOM 824 N N . ILE A 1 105 ? -5.540 6.003 10.288 1.00 91.38 105 ILE A N 1
ATOM 825 C CA . ILE A 1 105 ? -6.974 6.276 10.157 1.00 91.38 105 ILE A CA 1
ATOM 826 C C . ILE A 1 105 ? -7.671 5.683 11.373 1.00 91.38 105 ILE A C 1
ATOM 828 O O . ILE A 1 105 ? -7.540 4.495 11.650 1.00 91.38 105 ILE A O 1
ATOM 832 N N . ARG A 1 106 ? -8.404 6.516 12.123 1.00 87.06 106 ARG A N 1
ATOM 833 C CA . ARG A 1 106 ? -9.134 6.108 13.343 1.00 87.06 106 ARG A CA 1
ATOM 834 C C . ARG A 1 106 ? -8.269 5.329 14.354 1.00 87.06 106 ARG A C 1
ATOM 836 O O . ARG A 1 106 ? -8.750 4.380 14.971 1.00 87.06 106 ARG A O 1
ATOM 843 N N . ASN A 1 107 ? -7.012 5.748 14.523 1.00 88.88 107 ASN A N 1
ATOM 844 C CA . ASN A 1 107 ? -6.010 5.120 15.396 1.00 88.88 107 ASN A CA 1
ATOM 845 C C . ASN A 1 107 ? -5.565 3.711 14.961 1.00 88.88 107 ASN A C 1
ATOM 847 O O . ASN A 1 107 ? -5.016 2.974 15.777 1.00 88.88 107 ASN A O 1
ATOM 851 N N . GLU A 1 108 ? -5.773 3.341 13.697 1.00 91.88 108 GLU A N 1
ATOM 852 C CA . GLU A 1 108 ? -5.201 2.133 13.102 1.00 91.88 108 GLU A CA 1
ATOM 853 C C . GLU A 1 108 ? -4.172 2.507 12.036 1.00 91.88 108 GLU A C 1
ATOM 855 O O . GLU A 1 108 ? -4.410 3.393 11.210 1.00 91.88 108 GLU A O 1
ATOM 860 N N . GLU A 1 109 ? -3.038 1.812 12.042 1.00 91.94 109 GLU A N 1
ATOM 861 C CA . GLU A 1 109 ? -2.026 1.921 10.993 1.00 91.94 109 GLU A CA 1
ATOM 862 C C . GLU A 1 109 ? -2.446 1.081 9.788 1.00 91.94 109 GLU A C 1
ATOM 864 O O . GLU A 1 109 ? -2.641 -0.131 9.897 1.00 91.94 109 GLU A O 1
ATOM 869 N N . ILE A 1 110 ? -2.595 1.720 8.630 1.00 92.06 110 ILE A N 1
ATOM 870 C CA . ILE A 1 110 ? -3.030 1.026 7.418 1.00 92.06 110 ILE A CA 1
ATOM 871 C C . ILE A 1 110 ? -1.815 0.472 6.671 1.00 92.06 110 ILE A C 1
ATOM 873 O O . ILE A 1 110 ? -0.940 1.254 6.283 1.00 92.06 110 ILE A O 1
ATOM 877 N N . PRO A 1 111 ? -1.778 -0.844 6.382 1.00 89.44 111 PRO A N 1
ATOM 878 C CA . PRO A 1 111 ? -0.764 -1.417 5.515 1.00 89.44 111 PRO A CA 1
ATOM 879 C C . PRO A 1 111 ? -1.028 -0.990 4.067 1.00 89.44 111 PRO A C 1
ATOM 881 O O . PRO A 1 111 ? -2.034 -1.368 3.457 1.00 89.44 111 PRO A O 1
ATOM 884 N N . LEU A 1 112 ? -0.107 -0.195 3.530 1.00 91.25 112 LEU A N 1
ATOM 885 C CA . LEU A 1 112 ? -0.081 0.237 2.140 1.00 91.25 112 LEU A CA 1
ATOM 886 C C . LEU A 1 112 ? 1.182 -0.329 1.490 1.00 91.25 112 LEU A C 1
ATOM 888 O O . LEU A 1 112 ? 2.279 -0.110 1.993 1.00 91.25 112 LEU A O 1
ATOM 892 N N . GLU A 1 113 ? 1.032 -1.029 0.372 1.00 92.62 113 GLU A N 1
ATOM 893 C CA . GLU A 1 113 ? 2.149 -1.505 -0.449 1.00 92.62 113 GLU A CA 1
ATOM 894 C C . GLU A 1 113 ? 2.108 -0.774 -1.796 1.00 92.62 113 GLU A C 1
ATOM 896 O O . GLU A 1 113 ? 1.060 -0.718 -2.442 1.00 92.62 113 GLU A O 1
ATOM 901 N N . ILE A 1 114 ? 3.237 -0.214 -2.234 1.00 94.25 114 ILE A N 1
ATOM 902 C CA . ILE A 1 114 ? 3.358 0.463 -3.531 1.00 94.25 114 ILE A CA 1
ATOM 903 C C . ILE A 1 114 ? 4.557 -0.124 -4.260 1.00 94.25 114 ILE A C 1
ATOM 905 O O . ILE A 1 114 ? 5.655 -0.154 -3.713 1.00 94.25 114 ILE A O 1
ATOM 909 N N . TYR A 1 115 ? 4.351 -0.566 -5.495 1.00 94.25 115 TYR A N 1
ATOM 910 C CA . TYR A 1 115 ? 5.426 -1.069 -6.340 1.00 94.25 115 TYR A CA 1
ATOM 911 C C . TYR A 1 115 ? 5.152 -0.778 -7.813 1.00 94.25 115 TYR A C 1
ATOM 913 O O . TYR A 1 115 ? 4.010 -0.598 -8.245 1.00 94.25 115 TYR A O 1
ATOM 921 N N . GLU A 1 116 ? 6.221 -0.741 -8.594 1.00 95.12 116 GLU A N 1
ATOM 922 C CA . GLU A 1 116 ? 6.173 -0.656 -10.043 1.00 95.12 116 GLU A CA 1
ATOM 923 C C . GLU A 1 116 ? 6.258 -2.061 -10.641 1.00 95.12 116 GLU A C 1
ATOM 925 O O . GLU A 1 116 ? 7.030 -2.912 -10.193 1.00 95.12 116 GLU A O 1
ATOM 930 N N . LEU A 1 117 ? 5.432 -2.335 -11.647 1.00 93.19 117 LEU A N 1
ATOM 931 C CA . LEU A 1 117 ? 5.498 -3.599 -12.355 1.00 93.19 117 LEU A CA 1
ATOM 932 C C . LEU A 1 117 ? 6.800 -3.693 -13.145 1.00 93.19 117 LEU A C 1
ATOM 934 O O . LEU A 1 117 ? 7.345 -2.708 -13.644 1.00 93.19 117 LEU A O 1
ATOM 938 N N . GLN A 1 118 ? 7.243 -4.930 -13.317 1.00 93.75 118 GLN A N 1
ATOM 939 C CA . GLN A 1 118 ? 8.411 -5.248 -14.113 1.00 93.75 118 GLN A CA 1
ATOM 940 C C . GLN A 1 118 ? 8.011 -6.111 -15.299 1.00 93.75 118 GLN A C 1
ATOM 942 O O . GLN A 1 118 ? 7.212 -7.043 -15.167 1.00 93.75 118 GLN A O 1
ATOM 947 N N . ASP A 1 119 ? 8.576 -5.793 -16.456 1.00 93.06 119 ASP A N 1
ATOM 948 C CA . ASP A 1 119 ? 8.497 -6.644 -17.628 1.00 93.06 119 ASP A CA 1
ATOM 949 C C . ASP A 1 119 ? 9.677 -7.605 -17.639 1.00 93.06 119 ASP A C 1
ATOM 951 O O . ASP A 1 119 ? 10.802 -7.283 -17.251 1.00 93.06 119 ASP A O 1
ATOM 955 N N . LYS A 1 120 ? 9.374 -8.820 -18.079 1.00 94.06 120 LYS A N 1
ATOM 956 C CA . LYS A 1 120 ? 10.323 -9.911 -18.188 1.00 94.06 120 LYS A CA 1
ATOM 957 C C . LYS A 1 120 ? 10.984 -9.845 -19.559 1.00 94.06 120 LYS A C 1
ATOM 959 O O . LYS A 1 120 ? 10.317 -10.075 -20.566 1.00 94.06 120 LYS A O 1
ATOM 964 N N . ALA A 1 121 ? 12.279 -9.568 -19.584 1.00 92.44 121 ALA A N 1
ATOM 965 C CA . ALA A 1 121 ? 13.108 -9.598 -20.782 1.00 92.44 121 ALA A CA 1
ATOM 966 C C . ALA A 1 121 ? 14.051 -10.802 -20.742 1.00 92.44 121 ALA A C 1
ATOM 968 O O . ALA A 1 121 ? 14.416 -11.278 -19.667 1.00 92.44 121 ALA A O 1
ATOM 969 N N . GLU A 1 122 ? 14.436 -11.324 -21.904 1.00 93.75 122 GLU A N 1
ATOM 970 C CA . GLU A 1 122 ? 15.484 -12.345 -21.964 1.00 93.75 122 GLU A CA 1
ATOM 971 C C . GLU A 1 122 ? 16.809 -11.751 -21.488 1.00 93.75 122 GLU A C 1
ATOM 973 O O . GLU A 1 122 ? 17.175 -10.641 -21.876 1.00 93.75 122 GLU A O 1
ATOM 978 N N . HIS A 1 123 ? 17.496 -12.477 -20.605 1.00 94.00 123 HIS A N 1
ATOM 979 C CA . HIS A 1 123 ? 18.756 -12.008 -20.053 1.00 94.00 123 HIS A CA 1
ATOM 980 C C . HIS A 1 123 ? 19.848 -12.050 -21.123 1.00 94.00 123 HIS A C 1
ATOM 982 O O . HIS A 1 123 ? 20.083 -13.088 -21.747 1.00 94.00 123 HIS A O 1
ATOM 988 N N . ILE A 1 124 ? 20.538 -10.927 -21.303 1.00 92.12 124 ILE A N 1
ATOM 989 C CA . ILE A 1 124 ? 21.704 -10.846 -22.179 1.00 92.12 124 ILE A CA 1
ATOM 990 C C . ILE A 1 124 ? 22.926 -11.252 -21.362 1.00 92.12 124 ILE A C 1
ATOM 992 O O . ILE A 1 124 ? 23.327 -10.527 -20.450 1.00 92.12 124 ILE A O 1
ATOM 996 N N . THR A 1 125 ? 23.515 -12.399 -21.710 1.00 90.62 125 THR A N 1
ATOM 997 C CA . THR A 1 125 ? 24.682 -12.947 -21.012 1.00 90.62 125 THR A CA 1
ATOM 998 C C . THR A 1 125 ? 25.828 -11.941 -21.000 1.00 90.62 125 THR A C 1
ATOM 1000 O O . THR A 1 125 ? 26.227 -11.393 -22.028 1.00 90.62 125 THR A O 1
ATOM 1003 N N . THR A 1 126 ? 26.359 -11.686 -19.810 1.00 93.81 126 THR A N 1
ATOM 1004 C CA . THR A 1 126 ? 27.498 -10.793 -19.619 1.00 93.81 126 THR A CA 1
ATOM 1005 C C . THR A 1 126 ? 28.811 -11.494 -19.970 1.00 93.81 126 THR A C 1
ATOM 1007 O O . THR A 1 126 ? 28.939 -12.713 -19.876 1.00 93.81 126 THR A O 1
ATOM 1010 N N . LYS A 1 127 ? 29.859 -10.722 -20.289 1.00 94.69 127 LYS A N 1
ATOM 1011 C CA . LYS A 1 127 ? 31.206 -11.268 -20.560 1.00 94.69 127 LYS A CA 1
ATOM 1012 C C . LYS A 1 127 ? 31.763 -12.117 -19.409 1.00 94.69 127 LYS A C 1
ATOM 1014 O O . LYS A 1 127 ? 32.593 -12.995 -19.635 1.00 94.69 127 LYS A O 1
ATOM 1019 N N . GLN A 1 128 ? 31.354 -11.820 -18.176 1.00 92.12 128 GLN A N 1
ATOM 1020 C CA . GLN A 1 128 ? 31.754 -12.581 -16.993 1.00 92.12 128 GLN A CA 1
ATOM 1021 C C . GLN A 1 128 ? 31.076 -13.953 -16.982 1.00 92.12 128 GLN A C 1
ATOM 1023 O O . GLN A 1 128 ? 31.762 -14.963 -16.870 1.00 92.12 128 GLN A O 1
ATOM 1028 N N . GLU A 1 129 ? 29.764 -13.996 -17.205 1.00 92.75 129 GLU A N 1
ATOM 1029 C CA . GLU A 1 129 ? 28.995 -15.242 -17.304 1.00 92.75 129 GLU A CA 1
ATOM 1030 C C . GLU A 1 129 ? 29.436 -16.096 -18.506 1.00 92.75 129 GLU A C 1
ATOM 1032 O O . GLU A 1 129 ? 29.527 -17.318 -18.404 1.00 92.75 129 GLU A O 1
ATOM 1037 N N . GLU A 1 130 ? 29.808 -15.473 -19.630 1.00 93.75 130 GLU A N 1
ATOM 1038 C CA . GLU A 1 130 ? 30.437 -16.166 -20.765 1.00 93.75 130 GLU A CA 1
ATOM 1039 C C . GLU A 1 130 ? 31.784 -16.800 -20.383 1.00 93.75 130 GLU A C 1
ATOM 1041 O O . GLU A 1 130 ? 32.102 -17.914 -20.808 1.00 93.75 130 GLU A O 1
ATOM 1046 N N . ALA A 1 131 ? 32.597 -16.104 -19.583 1.00 93.56 131 ALA A N 1
ATOM 1047 C CA . ALA A 1 131 ? 33.870 -16.632 -19.103 1.00 93.56 131 ALA A CA 1
ATOM 1048 C C . ALA A 1 131 ? 33.668 -17.783 -18.108 1.00 93.56 131 ALA A C 1
ATOM 1050 O O . ALA A 1 131 ? 34.413 -18.762 -18.156 1.00 93.56 131 ALA A O 1
ATOM 1051 N N . GLU A 1 132 ? 32.656 -17.702 -17.244 1.00 93.38 132 GLU A N 1
ATOM 1052 C CA . GLU A 1 132 ? 32.265 -18.792 -16.345 1.00 93.38 132 GLU A CA 1
ATOM 1053 C C . GLU A 1 132 ? 31.773 -20.017 -17.117 1.00 93.38 132 GLU A C 1
ATOM 1055 O O . GLU A 1 132 ? 32.195 -21.135 -16.819 1.00 93.38 132 GLU A O 1
ATOM 1060 N N . LEU A 1 133 ? 30.956 -19.822 -18.157 1.00 93.56 133 LEU A N 1
ATOM 1061 C CA . LEU A 1 133 ? 30.544 -20.903 -19.056 1.00 93.56 133 LEU A CA 1
ATOM 1062 C C . LEU A 1 133 ? 31.745 -21.562 -19.730 1.00 93.56 133 LEU A C 1
ATOM 1064 O O . LEU A 1 133 ? 31.837 -22.788 -19.749 1.00 93.56 133 LEU A O 1
ATOM 1068 N N . ARG A 1 134 ? 32.696 -20.764 -20.226 1.00 92.81 134 ARG A N 1
ATOM 1069 C CA . ARG A 1 134 ? 33.919 -21.282 -20.850 1.00 92.81 134 ARG A CA 1
ATOM 1070 C C . ARG A 1 134 ? 34.765 -22.089 -19.866 1.00 92.81 134 ARG A C 1
ATOM 1072 O O . ARG A 1 134 ? 35.215 -23.180 -20.204 1.00 92.81 134 ARG A O 1
ATOM 1079 N N . ARG A 1 135 ? 34.949 -21.588 -18.639 1.00 92.62 135 ARG A N 1
ATOM 1080 C CA . ARG A 1 135 ? 35.662 -22.313 -17.572 1.00 92.62 135 ARG A CA 1
ATOM 1081 C C . ARG A 1 135 ? 34.982 -23.637 -17.258 1.00 92.62 135 ARG A C 1
ATOM 1083 O O . ARG A 1 135 ? 35.645 -24.667 -17.218 1.00 92.62 135 ARG A O 1
ATOM 1090 N N . TYR A 1 136 ? 33.659 -23.625 -17.125 1.00 93.12 136 TYR A N 1
ATOM 1091 C CA . TYR A 1 136 ? 32.883 -24.840 -16.925 1.00 93.12 136 TYR A CA 1
ATOM 1092 C C . TYR A 1 136 ? 33.071 -25.846 -18.070 1.00 93.12 136 TYR A C 1
ATOM 1094 O O . TYR A 1 136 ? 33.242 -27.037 -17.816 1.00 93.12 136 TYR A O 1
ATOM 1102 N N . GLU A 1 137 ? 33.093 -25.402 -19.329 1.00 93.25 137 GLU A N 1
ATOM 1103 C CA . GLU A 1 137 ? 33.342 -26.284 -20.476 1.00 93.25 137 GLU A CA 1
ATOM 1104 C C . GLU A 1 137 ? 34.742 -26.912 -20.463 1.00 93.25 137 GLU A C 1
ATOM 1106 O O . GLU A 1 137 ? 34.899 -28.072 -20.858 1.00 93.25 137 GLU A O 1
ATOM 1111 N N . GLU A 1 138 ? 35.758 -26.176 -20.011 1.00 94.25 138 GLU A N 1
ATOM 1112 C CA . GLU A 1 138 ? 37.123 -26.682 -19.845 1.00 94.25 138 GLU A CA 1
ATOM 1113 C C . GLU A 1 138 ? 37.233 -27.667 -18.674 1.00 94.25 138 GLU A C 1
ATOM 1115 O O . GLU A 1 138 ? 37.829 -28.738 -18.818 1.00 94.25 138 GLU A O 1
ATOM 1120 N N . GLU A 1 139 ? 36.621 -27.352 -17.533 1.00 94.19 139 GLU A N 1
ATOM 1121 C CA . GLU A 1 139 ? 36.630 -28.195 -16.335 1.00 94.19 139 GLU A CA 1
ATOM 1122 C C . GLU A 1 139 ? 35.833 -29.481 -16.535 1.00 94.19 139 GLU A C 1
ATOM 1124 O O . GLU A 1 139 ? 36.311 -30.550 -16.163 1.00 94.19 139 GLU A O 1
ATOM 1129 N N . ARG A 1 140 ? 34.679 -29.424 -17.210 1.00 93.25 140 ARG A N 1
ATOM 1130 C CA . ARG A 1 140 ? 33.857 -30.603 -17.531 1.00 93.25 140 ARG A CA 1
ATOM 1131 C C . ARG A 1 140 ? 34.601 -31.623 -18.393 1.00 93.25 140 ARG A C 1
ATOM 1133 O O . ARG A 1 140 ? 34.300 -32.811 -18.328 1.00 93.25 140 ARG A O 1
ATOM 1140 N N . LYS A 1 141 ? 35.571 -31.181 -19.204 1.00 92.19 141 LYS A N 1
ATOM 1141 C CA . LYS A 1 141 ? 36.446 -32.081 -19.978 1.00 92.19 141 LYS A CA 1
ATOM 1142 C C . LYS A 1 141 ? 37.487 -32.781 -19.102 1.00 92.19 141 LYS A C 1
ATOM 1144 O O . LYS A 1 141 ? 37.932 -33.865 -19.462 1.00 92.19 141 LYS A O 1
ATOM 1149 N N . ARG A 1 142 ? 37.903 -32.162 -17.993 1.00 91.00 142 ARG A N 1
ATOM 1150 C CA . ARG A 1 142 ? 38.951 -32.680 -17.096 1.00 91.00 142 ARG A CA 1
ATOM 1151 C C . ARG A 1 142 ? 38.388 -33.463 -15.915 1.00 91.00 142 ARG A C 1
ATOM 1153 O O . ARG A 1 142 ? 39.028 -34.401 -15.451 1.00 91.00 142 ARG A O 1
ATOM 1160 N N . TYR A 1 143 ? 37.208 -33.088 -15.431 1.00 91.62 143 TYR A N 1
ATOM 1161 C CA . TYR A 1 143 ? 36.665 -33.553 -14.165 1.00 91.62 143 TYR A CA 1
ATOM 1162 C C . TYR A 1 143 ? 35.156 -33.808 -14.253 1.00 91.62 143 TYR A C 1
ATOM 1164 O O . TYR A 1 143 ? 34.383 -32.941 -14.654 1.00 91.62 143 TYR A O 1
ATOM 1172 N N . ALA A 1 144 ? 34.719 -34.986 -13.798 1.00 87.44 144 ALA A N 1
ATOM 1173 C CA . ALA A 1 144 ? 33.304 -35.372 -13.778 1.00 87.44 144 ALA A CA 1
ATOM 1174 C C . ALA A 1 144 ? 32.457 -34.594 -12.748 1.00 87.44 144 ALA A C 1
ATOM 1176 O O . ALA A 1 144 ? 31.233 -34.607 -12.831 1.00 87.44 144 ALA A O 1
ATOM 1177 N N . TRP A 1 145 ? 33.096 -33.923 -11.782 1.00 88.88 145 TRP A N 1
ATOM 1178 C CA . TRP A 1 145 ? 32.434 -33.154 -10.722 1.00 88.88 145 TRP A CA 1
ATOM 1179 C C . TRP A 1 145 ? 32.179 -31.682 -11.085 1.00 88.88 145 TRP A C 1
ATOM 1181 O O . TRP A 1 145 ? 31.595 -30.958 -10.280 1.00 88.88 145 TRP A O 1
ATOM 1191 N N . ALA A 1 146 ? 32.609 -31.222 -12.267 1.00 89.81 146 ALA A N 1
ATOM 1192 C CA . ALA A 1 146 ? 32.454 -29.829 -12.682 1.00 89.81 146 ALA A CA 1
ATOM 1193 C C . ALA A 1 146 ? 30.974 -29.396 -12.672 1.00 89.81 146 ALA A C 1
ATOM 1195 O O . ALA A 1 146 ? 30.121 -30.026 -13.306 1.00 89.81 146 ALA A O 1
ATOM 1196 N N . SER A 1 147 ? 30.673 -28.302 -11.966 1.00 90.19 147 SER A N 1
ATOM 1197 C CA . SER A 1 147 ? 29.308 -27.798 -11.769 1.00 90.19 147 SER A CA 1
ATOM 1198 C C . SER A 1 147 ? 28.970 -26.693 -12.765 1.00 90.19 147 SER A C 1
ATOM 1200 O O . SER A 1 147 ? 29.759 -25.774 -12.975 1.00 90.19 147 SER A O 1
ATOM 1202 N N . LYS A 1 148 ? 27.785 -26.772 -13.380 1.00 92.69 148 LYS A N 1
ATOM 1203 C CA . LYS A 1 148 ? 27.345 -25.783 -14.370 1.00 92.69 148 LYS A CA 1
ATOM 1204 C C . LYS A 1 148 ? 27.005 -24.454 -13.678 1.00 92.69 148 LYS A C 1
ATOM 1206 O O . LYS A 1 148 ? 26.214 -24.480 -12.733 1.00 92.69 148 LYS A O 1
ATOM 1211 N N . PRO A 1 149 ? 27.510 -23.303 -14.163 1.00 92.44 149 PRO A N 1
ATOM 1212 C CA . PRO A 1 149 ? 27.144 -22.005 -13.610 1.00 92.44 149 PRO A CA 1
ATOM 1213 C C . PRO A 1 149 ? 25.644 -21.742 -13.792 1.00 92.44 149 PRO A C 1
ATOM 1215 O O . PRO A 1 149 ? 25.056 -22.061 -14.833 1.00 92.44 149 PRO A O 1
ATOM 1218 N N . ASN A 1 150 ? 25.019 -21.171 -12.762 1.00 92.38 150 ASN A N 1
ATOM 1219 C CA . ASN A 1 150 ? 23.593 -20.859 -12.755 1.00 92.38 150 ASN A CA 1
ATOM 1220 C C . ASN A 1 150 ? 23.353 -19.431 -13.259 1.00 92.38 150 ASN A C 1
ATOM 1222 O O . ASN A 1 150 ? 23.207 -18.499 -12.472 1.00 92.38 150 ASN A O 1
ATOM 1226 N N . ILE A 1 151 ? 23.329 -19.273 -14.581 1.00 91.06 151 ILE A N 1
ATOM 1227 C CA . ILE A 1 151 ? 23.063 -17.986 -15.230 1.00 91.06 151 ILE A CA 1
ATOM 1228 C C . ILE A 1 151 ? 21.554 -17.763 -15.305 1.00 91.06 151 ILE A C 1
ATOM 1230 O O . ILE A 1 151 ? 20.790 -18.647 -15.710 1.00 91.06 151 ILE A O 1
ATOM 1234 N N . ARG A 1 152 ? 21.117 -16.564 -14.917 1.00 91.31 152 ARG A N 1
ATOM 1235 C CA . ARG A 1 152 ? 19.703 -16.181 -14.953 1.00 91.31 152 ARG A CA 1
ATOM 1236 C C . ARG A 1 152 ? 19.173 -16.199 -16.389 1.00 91.31 152 ARG A C 1
ATOM 1238 O O . ARG A 1 152 ? 19.837 -15.770 -17.323 1.00 91.31 152 ARG A O 1
ATOM 1245 N N . LYS A 1 153 ? 17.940 -16.680 -16.565 1.00 92.38 153 LYS A N 1
ATOM 1246 C CA . LYS A 1 153 ? 17.285 -16.728 -17.884 1.00 92.38 153 LYS A CA 1
ATOM 1247 C C . LYS A 1 153 ? 16.662 -15.387 -18.289 1.00 92.38 153 LYS A C 1
ATOM 1249 O O . LYS A 1 153 ? 16.508 -15.115 -19.476 1.00 92.38 153 LYS A O 1
ATOM 1254 N N . TYR A 1 154 ? 16.261 -14.581 -17.310 1.00 95.31 154 TYR A N 1
ATOM 1255 C CA . TYR A 1 154 ? 15.497 -13.365 -17.550 1.00 95.31 154 TYR A CA 1
ATOM 1256 C C . TYR A 1 154 ? 15.953 -12.223 -16.660 1.00 95.31 154 TYR A C 1
ATOM 1258 O O . TYR A 1 154 ? 16.341 -12.444 -15.510 1.00 95.31 154 TYR A O 1
ATOM 1266 N N . ASP A 1 155 ? 15.785 -11.024 -17.199 1.00 92.25 155 ASP A N 1
ATOM 1267 C CA . ASP A 1 155 ? 15.924 -9.760 -16.502 1.00 92.25 155 ASP A CA 1
ATOM 1268 C C . ASP A 1 155 ? 14.552 -9.145 -16.282 1.00 92.25 155 ASP A C 1
ATOM 1270 O O . ASP A 1 155 ? 13.645 -9.284 -17.106 1.00 92.25 155 ASP A O 1
ATOM 1274 N N . TYR A 1 156 ? 14.403 -8.470 -15.150 1.00 92.00 156 TYR A N 1
ATOM 1275 C CA . TYR A 1 156 ? 13.179 -7.779 -14.791 1.00 92.00 156 TYR A CA 1
ATOM 1276 C C . TYR A 1 156 ? 13.456 -6.285 -14.796 1.00 92.00 156 TYR A C 1
ATOM 1278 O O . TYR A 1 156 ? 14.265 -5.793 -14.011 1.00 92.00 156 TYR A O 1
ATOM 1286 N N . MET A 1 157 ? 12.809 -5.575 -15.714 1.00 91.62 157 MET A N 1
ATOM 1287 C CA . MET A 1 157 ? 12.968 -4.133 -15.876 1.00 91.62 157 MET A CA 1
ATOM 1288 C C . MET A 1 157 ? 11.661 -3.435 -15.543 1.00 91.62 157 MET A C 1
ATOM 1290 O O . MET A 1 157 ? 10.594 -3.872 -15.973 1.00 91.62 157 MET A O 1
ATOM 1294 N N . PHE A 1 158 ? 11.743 -2.349 -14.782 1.00 93.31 158 PHE A N 1
ATOM 1295 C CA . PHE A 1 158 ? 10.588 -1.516 -14.472 1.00 93.31 158 PHE A CA 1
ATOM 1296 C C . PHE A 1 158 ? 9.951 -0.958 -15.749 1.00 93.31 158 PHE A C 1
ATOM 1298 O O . PHE A 1 158 ? 10.655 -0.535 -16.665 1.00 93.31 158 PHE A O 1
ATOM 1305 N N . ASN A 1 159 ? 8.620 -0.989 -15.814 1.00 91.25 159 ASN A N 1
ATOM 1306 C CA . ASN A 1 159 ? 7.864 -0.690 -17.035 1.00 91.25 159 ASN A CA 1
ATOM 1307 C C . ASN A 1 159 ? 6.973 0.564 -16.942 1.00 91.25 159 ASN A C 1
ATOM 1309 O O . ASN A 1 159 ? 6.140 0.788 -17.820 1.00 91.25 159 ASN A O 1
ATOM 1313 N N . GLY A 1 160 ? 7.085 1.361 -15.878 1.00 90.25 160 GLY A N 1
ATOM 1314 C CA . GLY A 1 160 ? 6.288 2.571 -15.653 1.00 90.25 160 GLY A CA 1
ATOM 1315 C C . GLY A 1 160 ? 4.903 2.335 -15.048 1.00 90.25 160 GLY A C 1
ATOM 1316 O O . GLY A 1 160 ? 4.252 3.293 -14.622 1.00 90.25 160 GLY A O 1
ATOM 1317 N N . ARG A 1 161 ? 4.417 1.086 -15.011 1.00 93.12 161 ARG A N 1
ATOM 1318 C CA . ARG A 1 161 ? 3.068 0.761 -14.528 1.00 93.12 161 ARG A CA 1
ATOM 1319 C C . ARG A 1 161 ? 3.083 0.599 -13.019 1.00 93.12 161 ARG A C 1
ATOM 1321 O O . ARG A 1 161 ? 3.787 -0.253 -12.489 1.00 93.12 161 ARG A O 1
ATOM 1328 N N . LEU A 1 162 ? 2.273 1.382 -12.326 1.00 94.88 162 LEU A N 1
ATOM 1329 C CA . LEU A 1 162 ? 2.189 1.378 -10.874 1.00 94.88 162 LEU A CA 1
ATOM 1330 C C . LEU A 1 162 ? 1.112 0.416 -10.377 1.00 94.88 162 LEU A C 1
ATOM 1332 O O . LEU A 1 162 ? 0.072 0.215 -11.010 1.00 94.88 162 LEU A O 1
ATOM 1336 N N . CYS A 1 163 ? 1.365 -0.157 -9.204 1.00 94.50 163 CYS A N 1
ATOM 1337 C CA . CYS A 1 163 ? 0.404 -0.922 -8.433 1.00 94.50 163 CYS A CA 1
ATOM 1338 C C . CYS A 1 163 ? 0.432 -0.455 -6.975 1.00 94.50 163 CYS A C 1
ATOM 1340 O O . CYS A 1 163 ? 1.483 -0.428 -6.338 1.00 94.50 163 CYS A O 1
ATOM 1342 N N . ILE A 1 164 ? -0.740 -0.124 -6.444 1.00 94.94 164 ILE A N 1
ATOM 1343 C CA . ILE A 1 164 ? -0.965 0.206 -5.039 1.00 94.94 164 ILE A CA 1
ATOM 1344 C C . ILE A 1 164 ? -1.872 -0.864 -4.452 1.00 94.94 164 ILE A C 1
ATOM 1346 O O . ILE A 1 164 ? -2.928 -1.159 -5.006 1.00 94.94 164 ILE A O 1
ATOM 1350 N N . LYS A 1 165 ? -1.488 -1.451 -3.328 1.00 94.38 165 LYS A N 1
ATOM 1351 C CA . LYS A 1 165 ? -2.270 -2.478 -2.647 1.00 94.38 165 LYS A CA 1
ATOM 1352 C C . LYS A 1 165 ? -2.591 -2.037 -1.226 1.00 94.38 165 LYS A C 1
ATOM 1354 O O . LYS A 1 165 ? -1.723 -1.563 -0.497 1.00 94.38 165 LYS A O 1
ATOM 1359 N N . VAL A 1 166 ? -3.859 -2.200 -0.863 1.00 93.19 166 VAL A N 1
ATOM 1360 C CA . VAL A 1 166 ? -4.420 -1.870 0.449 1.00 93.19 166 VAL A CA 1
ATOM 1361 C C . VAL A 1 166 ? -5.180 -3.090 0.938 1.00 93.19 166 VAL A C 1
ATOM 1363 O O . VAL A 1 166 ? -6.198 -3.478 0.361 1.00 93.19 166 VAL A O 1
ATOM 1366 N N . GLY A 1 167 ? -4.652 -3.736 1.978 1.00 88.50 167 GLY A N 1
ATOM 1367 C CA . GLY A 1 167 ? -5.178 -5.012 2.457 1.00 88.50 167 GLY A CA 1
ATOM 1368 C C . GLY A 1 167 ? -5.213 -6.064 1.343 1.00 88.50 167 GLY A C 1
ATOM 1369 O O . GLY A 1 167 ? -4.173 -6.483 0.833 1.00 88.50 167 GLY A O 1
ATOM 1370 N N . GLN A 1 168 ? -6.418 -6.497 0.963 1.00 87.06 168 GLN A N 1
ATOM 1371 C CA . GLN A 1 168 ? -6.619 -7.519 -0.071 1.00 87.06 168 GLN A CA 1
ATOM 1372 C C . GLN A 1 168 ? -6.811 -6.958 -1.484 1.00 87.06 168 GLN A C 1
ATOM 1374 O O . GLN A 1 168 ? -6.682 -7.713 -2.448 1.00 87.06 168 GLN A O 1
ATOM 1379 N N . LYS A 1 169 ? -7.111 -5.663 -1.640 1.00 91.50 169 LYS A N 1
ATOM 1380 C CA . LYS A 1 169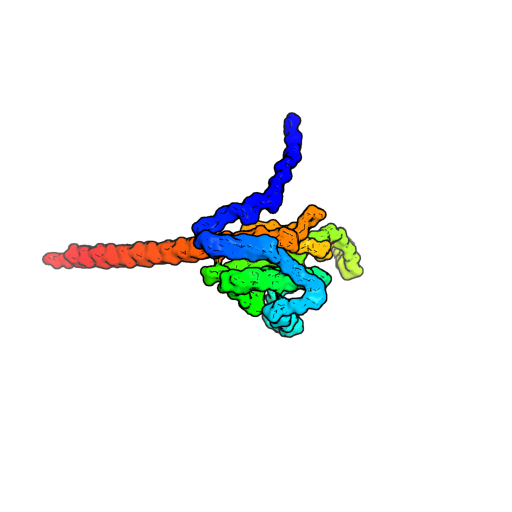 ? -7.355 -5.075 -2.962 1.00 91.50 169 LYS A CA 1
ATOM 1381 C C . LYS A 1 169 ? -6.108 -4.420 -3.530 1.00 91.50 169 LYS A C 1
ATOM 1383 O O . LYS A 1 169 ? -5.344 -3.770 -2.820 1.00 91.50 169 LYS A O 1
ATOM 1388 N N . SER A 1 170 ? -5.944 -4.569 -4.840 1.00 92.31 170 SER A N 1
ATOM 1389 C CA . SER A 1 170 ? -4.878 -3.951 -5.623 1.00 92.31 170 SER A CA 1
ATOM 1390 C C . SER A 1 170 ? -5.458 -3.038 -6.697 1.00 92.31 170 SER A C 1
ATOM 1392 O O . SER A 1 170 ? -6.302 -3.467 -7.482 1.00 92.31 170 SER A O 1
ATOM 1394 N N . PHE A 1 171 ? -4.941 -1.822 -6.761 1.00 93.31 171 PHE A N 1
ATOM 1395 C CA . PHE A 1 171 ? -5.225 -0.799 -7.755 1.00 93.31 171 PHE A CA 1
ATOM 1396 C C . PHE A 1 171 ? -4.003 -0.690 -8.654 1.00 93.31 171 PHE A C 1
ATOM 1398 O O . PHE A 1 171 ? -2.891 -0.484 -8.167 1.00 93.31 171 PHE A O 1
ATOM 1405 N N . ARG A 1 172 ? -4.173 -0.898 -9.955 1.00 92.62 172 ARG A N 1
ATOM 1406 C CA . ARG A 1 172 ? -3.059 -1.035 -10.893 1.00 92.62 172 ARG A CA 1
ATOM 1407 C C . ARG A 1 172 ? -3.341 -0.259 -12.163 1.00 92.62 172 ARG A C 1
ATOM 1409 O O . ARG A 1 172 ? -4.479 -0.196 -12.612 1.00 92.62 172 ARG A O 1
ATOM 1416 N N . ASP A 1 173 ? -2.277 0.227 -12.788 1.00 93.06 173 ASP A N 1
ATOM 1417 C CA . ASP A 1 173 ? -2.349 0.739 -14.148 1.00 93.06 173 ASP A CA 1
ATOM 1418 C C . ASP A 1 173 ? -2.742 -0.356 -15.149 1.00 93.06 173 ASP A C 1
ATOM 1420 O O . ASP A 1 173 ? -2.020 -1.329 -15.406 1.00 93.06 173 ASP A O 1
ATOM 1424 N N . HIS A 1 174 ? -3.897 -0.150 -15.761 1.00 87.00 174 HIS A N 1
ATOM 1425 C CA . HIS A 1 174 ? -4.404 -0.900 -16.892 1.00 87.00 174 HIS A CA 1
ATOM 1426 C C . HIS A 1 174 ? -4.390 -0.023 -18.145 1.00 87.00 174 HIS A C 1
ATOM 1428 O O . HIS A 1 174 ? -4.305 1.197 -18.083 1.00 87.00 174 HIS A O 1
ATOM 1434 N N . LYS A 1 175 ? -4.552 -0.641 -19.320 1.00 84.31 175 LYS A N 1
ATOM 1435 C CA . LYS A 1 175 ? -4.670 0.112 -20.582 1.00 84.31 175 LYS A CA 1
ATOM 1436 C C . LYS A 1 175 ? -5.871 1.071 -20.601 1.00 84.31 175 LYS A C 1
ATOM 1438 O O . LYS A 1 175 ? -5.856 2.031 -21.357 1.00 84.31 175 LYS A O 1
ATOM 1443 N N . ALA A 1 176 ? -6.909 0.777 -19.815 1.00 83.88 176 ALA A N 1
ATOM 1444 C CA . ALA A 1 176 ? -8.162 1.529 -19.781 1.00 83.88 176 ALA A CA 1
ATOM 1445 C C . ALA A 1 176 ? -8.273 2.503 -18.595 1.00 83.88 176 ALA A C 1
ATOM 1447 O O . ALA A 1 176 ? -9.084 3.423 -18.640 1.00 83.88 176 ALA A O 1
ATOM 1448 N N . ALA A 1 177 ? -7.498 2.296 -17.529 1.00 83.81 177 ALA A N 1
ATOM 1449 C CA . ALA A 1 177 ? -7.585 3.084 -16.308 1.00 83.81 177 ALA A CA 1
ATOM 1450 C C . ALA A 1 177 ? -6.236 3.094 -15.597 1.00 83.81 177 ALA A C 1
ATOM 1452 O O . ALA A 1 177 ? -5.592 2.052 -15.480 1.00 83.81 177 ALA A O 1
ATOM 1453 N N . ASN A 1 178 ? -5.853 4.258 -15.085 1.00 89.94 178 ASN A N 1
ATOM 1454 C CA . ASN A 1 178 ? -4.649 4.405 -14.284 1.00 89.94 178 ASN A CA 1
ATOM 1455 C C . ASN A 1 178 ? -5.014 4.506 -12.801 1.00 89.94 178 ASN A C 1
ATOM 1457 O O . ASN A 1 178 ? -6.154 4.834 -12.455 1.00 89.94 178 ASN A O 1
ATOM 1461 N N . VAL A 1 179 ? -4.030 4.286 -11.930 1.00 91.56 179 VAL A N 1
ATOM 1462 C CA . VAL A 1 179 ? -4.192 4.391 -10.470 1.00 91.56 179 VAL A CA 1
ATOM 1463 C C . VAL A 1 179 ? -4.765 5.753 -10.051 1.00 91.56 179 VAL A C 1
ATOM 1465 O O . VAL A 1 179 ? -5.568 5.840 -9.125 1.00 91.56 179 VAL A O 1
ATOM 1468 N N . GLU A 1 180 ? -4.418 6.818 -10.772 1.00 90.38 180 GLU A N 1
ATOM 1469 C CA . GLU A 1 180 ? -4.902 8.183 -10.555 1.00 90.38 180 GLU A CA 1
ATOM 1470 C C . GLU A 1 180 ? -6.424 8.319 -10.646 1.00 90.38 180 GLU A C 1
ATOM 1472 O O . GLU A 1 180 ? -7.028 9.076 -9.888 1.00 90.38 180 GLU A O 1
ATOM 1477 N N . ASN A 1 181 ? -7.051 7.564 -11.547 1.00 88.88 181 ASN A N 1
ATOM 1478 C CA . ASN A 1 181 ? -8.499 7.600 -11.739 1.00 88.88 181 ASN A CA 1
ATOM 1479 C C . ASN A 1 181 ? -9.234 6.799 -10.654 1.00 88.88 181 ASN A C 1
ATOM 1481 O O . ASN A 1 181 ? -10.436 6.965 -10.473 1.00 88.88 181 ASN A O 1
ATOM 1485 N N . GLN A 1 182 ? -8.517 5.939 -9.925 1.00 89.81 182 GLN A N 1
ATOM 1486 C CA . GLN A 1 182 ? -9.062 5.039 -8.907 1.00 89.81 182 GLN A CA 1
ATOM 1487 C C . GLN A 1 182 ? -8.846 5.554 -7.476 1.00 89.81 182 GLN A C 1
ATOM 1489 O O . GLN A 1 182 ? -9.133 4.842 -6.514 1.00 89.81 182 GLN A O 1
ATOM 1494 N N . LEU A 1 183 ? -8.364 6.792 -7.297 1.00 90.50 183 LEU A N 1
ATOM 1495 C CA . LEU A 1 183 ? -8.061 7.330 -5.966 1.00 90.50 183 LEU A CA 1
ATOM 1496 C C . LEU A 1 183 ? -9.271 7.352 -5.026 1.00 90.50 183 LEU A C 1
ATOM 1498 O O . LEU A 1 183 ? -9.116 7.068 -3.842 1.00 90.50 183 LEU A O 1
ATOM 1502 N N . GLY A 1 184 ? -10.472 7.645 -5.531 1.00 89.50 184 GLY A N 1
ATOM 1503 C CA . GLY A 1 184 ? -11.689 7.614 -4.715 1.00 89.50 184 GLY A CA 1
ATOM 1504 C C . GLY A 1 184 ? -12.005 6.211 -4.178 1.00 89.50 184 GLY A C 1
ATOM 1505 O O . GLY A 1 184 ? -12.326 6.048 -3.000 1.00 89.50 184 GLY A O 1
ATOM 1506 N N . GLU A 1 185 ? -11.844 5.181 -5.013 1.00 89.56 185 GLU A N 1
ATOM 1507 C CA . GLU A 1 185 ? -12.024 3.781 -4.606 1.00 89.56 185 GLU A CA 1
ATOM 1508 C C . GLU A 1 185 ? -10.933 3.326 -3.629 1.00 89.56 185 GLU A C 1
ATOM 1510 O O . GLU A 1 185 ? -11.223 2.641 -2.646 1.00 89.56 185 GLU A O 1
ATOM 1515 N N . LEU A 1 186 ? -9.690 3.759 -3.855 1.00 91.00 186 LEU A N 1
ATOM 1516 C CA . LEU A 1 186 ? -8.567 3.528 -2.950 1.00 91.00 186 LEU A CA 1
ATOM 1517 C C . LEU A 1 186 ? -8.843 4.123 -1.559 1.00 91.00 186 LEU A C 1
ATOM 1519 O O . LEU A 1 186 ? -8.643 3.444 -0.554 1.00 91.00 186 LEU A O 1
ATOM 1523 N N . PHE A 1 187 ? -9.379 5.346 -1.492 1.00 89.81 187 PHE A N 1
ATOM 1524 C CA . PHE A 1 187 ? -9.804 5.982 -0.239 1.00 89.81 187 PHE A CA 1
ATOM 1525 C C . PHE A 1 187 ? -10.842 5.149 0.516 1.00 89.81 187 PHE A C 1
ATOM 1527 O O . PHE A 1 187 ? -10.724 4.950 1.727 1.00 89.81 187 PHE A O 1
ATOM 1534 N N . ILE A 1 188 ? -11.859 4.654 -0.195 1.00 90.38 188 ILE A N 1
ATOM 1535 C CA . ILE A 1 188 ? -12.906 3.802 0.385 1.00 90.38 188 ILE A CA 1
ATOM 1536 C C . ILE A 1 188 ? -12.286 2.542 0.980 1.00 90.38 188 ILE A C 1
ATOM 1538 O O . ILE A 1 188 ? -12.639 2.132 2.088 1.00 90.38 188 ILE A O 1
ATOM 1542 N N . GLU A 1 189 ? -11.352 1.935 0.256 1.00 92.06 189 GLU A N 1
ATOM 1543 C CA . GLU A 1 189 ? -10.710 0.708 0.696 1.00 92.06 189 GLU A CA 1
ATOM 1544 C C . GLU A 1 189 ? -9.829 0.918 1.931 1.00 92.06 189 GLU A C 1
ATOM 1546 O O . GLU A 1 189 ? -9.896 0.116 2.861 1.00 92.06 189 GLU A O 1
ATOM 1551 N N . MET A 1 190 ? -9.084 2.025 2.007 1.00 91.88 190 MET A N 1
ATOM 1552 C CA . MET A 1 190 ? -8.303 2.382 3.199 1.00 91.88 190 MET A CA 1
ATOM 1553 C C . MET A 1 190 ? -9.189 2.443 4.451 1.00 91.88 190 MET A C 1
ATOM 1555 O O . MET A 1 190 ? -8.856 1.864 5.487 1.00 91.88 190 MET A O 1
ATOM 1559 N N . TYR A 1 191 ? -10.364 3.066 4.348 1.00 91.25 191 TYR A N 1
ATOM 1560 C CA . TYR A 1 191 ? -11.317 3.126 5.457 1.00 91.25 191 TYR A CA 1
ATOM 1561 C C . TYR A 1 191 ? -11.886 1.752 5.826 1.00 91.25 191 TYR A C 1
ATOM 1563 O O . TYR A 1 191 ? -12.006 1.441 7.012 1.00 91.25 191 TYR A O 1
ATOM 1571 N N . LYS A 1 192 ? -12.197 0.899 4.846 1.00 91.00 192 LYS A N 1
ATOM 1572 C CA . LYS A 1 192 ? -12.652 -0.475 5.114 1.00 91.00 192 LYS A CA 1
ATOM 1573 C C . LYS A 1 192 ? -11.585 -1.287 5.840 1.00 91.00 192 LYS A C 1
ATOM 1575 O O . LYS A 1 192 ? -11.895 -1.929 6.842 1.00 91.00 192 LYS A O 1
ATOM 1580 N N . VAL A 1 193 ? -10.336 -1.210 5.383 1.00 93.12 193 VAL A N 1
ATOM 1581 C CA . VAL A 1 193 ? -9.203 -1.879 6.031 1.00 93.12 193 VAL A CA 1
ATOM 1582 C C . VAL A 1 193 ? -9.011 -1.376 7.460 1.00 93.12 193 VAL A C 1
ATOM 1584 O O . VAL A 1 193 ? -8.846 -2.200 8.357 1.00 93.12 193 VAL A O 1
ATOM 1587 N N . SER A 1 194 ? -9.135 -0.067 7.710 1.00 92.56 194 SER A N 1
ATOM 1588 C CA . SER A 1 194 ? -9.047 0.484 9.073 1.00 92.56 194 SER A CA 1
ATOM 1589 C C . SER A 1 194 ? -10.061 -0.161 10.028 1.00 92.56 194 SER A C 1
ATOM 1591 O O . SER A 1 194 ? -9.730 -0.529 11.152 1.00 92.56 194 SER A O 1
ATOM 1593 N N . GLU A 1 195 ? -11.287 -0.415 9.566 1.00 91.00 195 GLU A N 1
ATOM 1594 C CA . GLU A 1 195 ? -12.306 -1.040 10.407 1.00 91.00 195 GLU A CA 1
ATOM 1595 C C . GLU A 1 195 ? -12.090 -2.526 10.628 1.00 91.00 195 GLU A C 1
ATOM 1597 O O . GLU A 1 195 ? -12.410 -3.039 11.704 1.00 91.00 195 GLU A O 1
ATOM 1602 N N . LEU A 1 196 ? -11.567 -3.224 9.621 1.00 91.62 196 LEU A N 1
ATOM 1603 C CA . LEU A 1 196 ? -11.183 -4.622 9.768 1.00 91.62 196 LEU A CA 1
ATOM 1604 C C . LEU A 1 196 ? -10.098 -4.751 10.838 1.00 91.62 196 LEU A C 1
ATOM 1606 O O . LEU A 1 196 ? -10.286 -5.502 11.794 1.00 91.62 196 LEU A O 1
ATOM 1610 N N . LEU A 1 197 ? -9.049 -3.928 10.763 1.00 92.50 197 LEU A N 1
ATOM 1611 C CA . LEU A 1 197 ? -7.974 -3.901 11.759 1.00 92.50 197 LEU A CA 1
ATOM 1612 C C . LEU A 1 197 ? -8.502 -3.584 13.160 1.00 92.50 197 LEU A C 1
ATOM 1614 O O . LEU A 1 197 ? -8.173 -4.271 14.131 1.00 92.50 197 LEU A O 1
ATOM 1618 N N . ARG A 1 198 ? -9.410 -2.609 13.270 1.00 92.38 198 ARG A N 1
ATOM 1619 C CA . ARG A 1 198 ? -10.043 -2.263 14.544 1.00 92.38 198 ARG A CA 1
ATOM 1620 C C . ARG A 1 198 ? -10.837 -3.428 15.139 1.00 92.38 198 ARG A C 1
ATOM 1622 O O . ARG A 1 198 ? -10.793 -3.644 16.355 1.00 92.38 198 ARG A O 1
ATOM 1629 N N . LYS A 1 199 ? -11.590 -4.166 14.315 1.00 92.12 199 LYS A N 1
ATOM 1630 C CA . LYS A 1 199 ? -12.347 -5.355 14.745 1.00 92.12 199 LYS A CA 1
ATOM 1631 C C . LYS A 1 199 ? -11.413 -6.481 15.175 1.00 92.12 199 LYS A C 1
ATOM 1633 O O . LYS A 1 199 ? -11.639 -7.072 16.228 1.00 92.12 199 LYS A O 1
ATOM 1638 N N . GLU A 1 200 ? -10.352 -6.730 14.417 1.00 91.50 200 GLU A N 1
ATOM 1639 C CA . GLU A 1 200 ? -9.342 -7.737 14.744 1.00 91.50 200 GLU A CA 1
ATOM 1640 C C . GLU A 1 200 ? -8.617 -7.423 16.054 1.00 91.50 200 GLU A C 1
ATOM 1642 O O . GLU A 1 200 ? -8.447 -8.313 16.888 1.00 91.50 200 GLU A O 1
ATOM 1647 N N . ARG A 1 201 ? -8.238 -6.157 16.286 1.00 91.81 201 ARG A N 1
ATOM 1648 C CA . ARG A 1 201 ? -7.638 -5.736 17.560 1.00 91.81 201 ARG A CA 1
ATOM 1649 C C . ARG A 1 201 ? -8.576 -6.025 18.729 1.00 91.81 201 ARG A C 1
ATOM 1651 O O . ARG A 1 201 ? -8.165 -6.682 19.682 1.00 91.81 201 ARG A O 1
ATOM 1658 N N . LYS A 1 202 ? -9.844 -5.611 18.631 1.00 91.75 202 LYS A N 1
ATOM 1659 C CA . LYS A 1 202 ? -10.856 -5.870 19.670 1.00 91.75 202 LYS A CA 1
ATOM 1660 C C . LYS A 1 202 ? -11.082 -7.363 19.911 1.00 91.75 202 LYS A C 1
ATOM 1662 O O . LYS A 1 202 ? -11.206 -7.773 21.060 1.00 91.75 202 LYS A O 1
ATOM 1667 N N . ALA A 1 203 ? -11.127 -8.173 18.853 1.00 93.69 203 ALA A N 1
ATOM 1668 C CA . ALA A 1 203 ? -11.280 -9.621 18.970 1.00 93.69 203 ALA A CA 1
ATOM 1669 C C . ALA A 1 203 ? -10.085 -10.254 19.700 1.00 93.69 203 ALA A C 1
ATOM 1671 O O . ALA A 1 203 ? -10.282 -11.059 20.607 1.00 93.69 203 ALA A O 1
ATOM 1672 N N . ARG A 1 204 ? -8.859 -9.825 19.374 1.00 92.12 204 ARG A N 1
ATOM 1673 C CA . ARG A 1 204 ? -7.627 -10.275 20.038 1.00 92.12 204 ARG A CA 1
ATOM 1674 C C . ARG A 1 204 ? -7.589 -9.881 21.516 1.00 92.12 204 ARG A C 1
ATOM 1676 O O . ARG A 1 204 ? -7.211 -10.690 22.356 1.00 92.12 204 ARG A O 1
ATOM 1683 N N . GLU A 1 205 ? -8.006 -8.660 21.845 1.00 92.31 205 GLU A N 1
ATOM 1684 C CA . GLU A 1 205 ? -8.120 -8.195 23.233 1.00 92.31 205 GLU A CA 1
ATOM 1685 C C . GLU A 1 205 ? -9.186 -8.976 24.017 1.00 92.31 205 GLU A C 1
ATOM 1687 O O . GLU A 1 205 ? -8.935 -9.386 25.149 1.00 92.31 205 GLU A O 1
ATOM 1692 N N . ALA A 1 206 ? -10.356 -9.228 23.422 1.00 93.06 206 ALA A N 1
ATOM 1693 C CA . ALA A 1 206 ? -11.425 -10.010 24.044 1.00 93.06 206 ALA A CA 1
ATOM 1694 C C . ALA A 1 206 ? -11.017 -11.474 24.266 1.00 93.06 206 ALA A C 1
ATOM 1696 O O . ALA A 1 206 ? -11.300 -12.047 25.317 1.00 93.06 206 ALA A O 1
ATOM 1697 N N . GLU A 1 207 ? -10.311 -12.073 23.305 1.00 91.81 207 GLU A N 1
ATOM 1698 C CA . GLU A 1 207 ? -9.766 -13.418 23.457 1.00 91.81 207 GLU A CA 1
ATOM 1699 C C . GLU A 1 207 ? -8.717 -13.472 24.573 1.00 91.81 207 GLU A C 1
ATOM 1701 O O . GLU A 1 207 ? -8.729 -14.403 25.378 1.00 91.81 207 GLU A O 1
ATOM 1706 N N . ARG A 1 208 ? -7.853 -12.453 24.675 1.00 92.12 208 ARG A N 1
ATOM 1707 C CA . ARG A 1 208 ? -6.876 -12.345 25.763 1.00 92.12 208 ARG A CA 1
ATOM 1708 C C . ARG A 1 208 ? -7.558 -12.285 27.131 1.00 92.12 208 ARG A C 1
ATOM 1710 O O . ARG A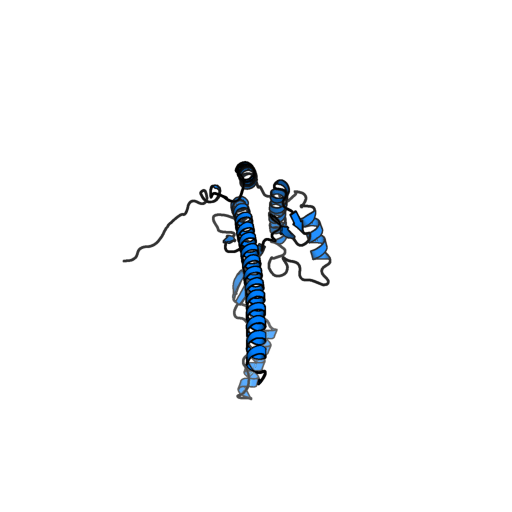 1 208 ? -7.212 -13.083 27.994 1.00 92.12 208 ARG A O 1
ATOM 1717 N N . ARG A 1 209 ? -8.579 -11.434 27.287 1.00 92.44 209 ARG A N 1
ATOM 1718 C CA . ARG A 1 209 ? -9.371 -11.338 28.528 1.00 92.44 209 ARG A CA 1
ATOM 1719 C C . ARG A 1 209 ? -10.024 -12.669 28.894 1.00 92.44 209 ARG A C 1
ATOM 1721 O O . ARG A 1 209 ? -9.895 -13.125 30.020 1.00 92.44 209 ARG A O 1
ATOM 1728 N N . LYS A 1 210 ? -10.637 -13.351 27.920 1.00 93.75 210 LYS A N 1
ATOM 1729 C CA . LYS A 1 210 ? -11.254 -14.669 28.136 1.00 93.75 210 LYS A CA 1
ATOM 1730 C C . LYS A 1 210 ? -10.237 -15.730 28.576 1.00 93.75 210 LYS A C 1
ATOM 1732 O O . LYS A 1 210 ? -10.572 -16.605 29.370 1.00 93.75 210 LYS A O 1
ATOM 1737 N N . ARG A 1 211 ? -9.007 -15.684 28.050 1.00 92.06 211 ARG A N 1
ATOM 1738 C CA . ARG A 1 211 ? -7.917 -16.588 28.459 1.00 92.06 211 ARG A CA 1
ATOM 1739 C C . ARG A 1 211 ? -7.462 -16.302 29.891 1.00 92.06 211 ARG A C 1
ATOM 1741 O O . ARG A 1 211 ? -7.321 -17.250 30.654 1.00 92.06 211 ARG A O 1
ATOM 1748 N N . GLU A 1 212 ? -7.294 -15.031 30.249 1.00 92.19 212 GLU A N 1
ATOM 1749 C CA . GLU A 1 212 ? -6.920 -14.597 31.602 1.00 92.19 212 GLU A CA 1
ATOM 1750 C C . GLU A 1 212 ? -7.992 -14.991 32.634 1.00 92.19 212 GLU A C 1
ATOM 1752 O O . GLU A 1 212 ? -7.674 -15.613 33.643 1.00 92.19 212 GLU A O 1
ATOM 1757 N N . GLU A 1 213 ? -9.273 -14.740 32.349 1.00 92.56 213 GLU A N 1
ATOM 1758 C CA . GLU A 1 213 ? -10.397 -15.158 33.204 1.00 92.56 213 GLU A CA 1
ATOM 1759 C C . GLU A 1 213 ? -10.460 -16.685 33.375 1.00 92.56 213 GLU A C 1
ATOM 1761 O O . GLU A 1 213 ? -10.649 -17.189 34.483 1.00 92.56 213 GLU A O 1
ATOM 1766 N N . ALA A 1 214 ? -10.255 -17.444 32.292 1.00 91.94 214 ALA A N 1
ATOM 1767 C CA . ALA A 1 214 ? -10.224 -18.904 32.352 1.00 91.94 214 ALA A CA 1
ATOM 1768 C C . ALA A 1 214 ? -9.029 -19.432 33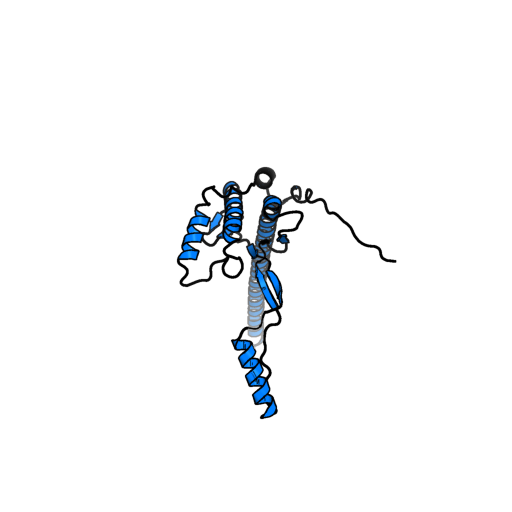.162 1.00 91.94 214 ALA A C 1
ATOM 1770 O O . ALA A 1 214 ? -9.140 -20.473 33.811 1.00 91.94 214 ALA A O 1
ATOM 1771 N N . GLU A 1 215 ? -7.887 -18.747 33.126 1.00 91.69 215 GLU A N 1
ATOM 1772 C CA . GLU A 1 215 ? -6.710 -19.093 33.922 1.00 91.69 215 GLU A CA 1
ATOM 1773 C C . GLU A 1 215 ? -6.924 -18.790 35.409 1.00 91.69 215 GLU A C 1
ATOM 1775 O O . GLU A 1 215 ? -6.645 -19.655 36.239 1.00 91.69 215 GLU A O 1
ATOM 1780 N N . ILE A 1 216 ? -7.515 -17.635 35.740 1.00 92.31 216 ILE A N 1
ATOM 1781 C CA . ILE A 1 216 ? -7.910 -17.283 37.112 1.00 92.31 216 ILE A CA 1
ATOM 1782 C C . ILE A 1 216 ? -8.856 -18.349 37.678 1.00 92.31 216 ILE A C 1
ATOM 1784 O O . ILE A 1 216 ? -8.560 -18.930 38.721 1.00 92.31 216 ILE A O 1
ATOM 1788 N N . LEU A 1 217 ? -9.921 -18.697 36.948 1.00 92.88 217 LEU A N 1
ATOM 1789 C CA . LEU A 1 217 ? -10.884 -19.714 37.381 1.00 92.88 217 LEU A CA 1
ATOM 1790 C C . LEU A 1 217 ? -10.231 -21.096 37.568 1.00 92.88 217 LEU A C 1
ATOM 1792 O O . LEU A 1 217 ? -10.546 -21.822 38.510 1.00 92.88 217 LEU A O 1
ATOM 1796 N N . ARG A 1 218 ? -9.292 -21.476 36.690 1.00 91.62 218 ARG A N 1
ATOM 1797 C CA . ARG A 1 218 ? -8.532 -22.733 36.821 1.00 91.62 218 ARG A CA 1
ATOM 1798 C C . ARG A 1 218 ? -7.648 -22.744 38.064 1.00 91.62 218 ARG A C 1
ATOM 1800 O O . ARG A 1 218 ? -7.548 -23.783 38.716 1.00 91.62 218 ARG A O 1
ATOM 1807 N N . LEU A 1 219 ? -6.991 -21.627 38.371 1.00 92.69 219 LEU A N 1
ATOM 1808 C CA . LEU A 1 219 ? -6.154 -21.490 39.562 1.00 92.69 219 LEU A CA 1
ATOM 1809 C C . LEU A 1 219 ? -6.998 -21.534 40.837 1.00 92.69 219 LEU A C 1
ATOM 1811 O O . LEU A 1 219 ? -6.620 -22.222 41.781 1.00 92.69 219 LEU A O 1
ATOM 1815 N N . GLU A 1 220 ? -8.147 -20.860 40.856 1.00 89.69 220 GLU A N 1
ATOM 1816 C CA . GLU A 1 220 ? -9.103 -20.918 41.967 1.00 89.69 220 GLU A CA 1
ATOM 1817 C C . GLU A 1 220 ? -9.617 -22.340 42.187 1.00 89.69 220 GLU A C 1
ATOM 1819 O O . GLU A 1 220 ? -9.518 -22.864 43.294 1.00 89.69 220 GLU A O 1
ATOM 1824 N N . HIS A 1 221 ? -10.064 -23.014 41.124 1.00 89.19 221 HIS A N 1
ATOM 1825 C CA . HIS A 1 221 ? -10.518 -24.400 41.209 1.00 89.19 221 HIS A CA 1
ATOM 1826 C C . HIS A 1 221 ? -9.412 -25.340 41.710 1.00 89.19 221 HIS A C 1
ATOM 1828 O O . HIS A 1 221 ? -9.669 -26.222 42.528 1.00 89.19 221 HIS A O 1
ATOM 1834 N N . ARG A 1 222 ? -8.163 -25.146 41.259 1.00 90.06 222 ARG A N 1
ATOM 1835 C CA . ARG A 1 222 ? -7.009 -25.915 41.747 1.00 90.06 222 ARG A CA 1
ATOM 1836 C C . ARG A 1 222 ? -6.773 -25.689 43.241 1.00 90.06 222 ARG A C 1
ATOM 1838 O O . ARG A 1 222 ? -6.579 -26.668 43.949 1.00 90.06 222 ARG A O 1
ATOM 1845 N N . LYS A 1 223 ? -6.830 -24.440 43.716 1.00 93.00 223 LYS A N 1
ATOM 1846 C CA . LYS A 1 223 ? -6.681 -24.112 45.145 1.00 93.00 223 LYS A CA 1
ATOM 1847 C C . LYS A 1 223 ? -7.778 -24.749 45.992 1.00 93.00 223 LYS A C 1
ATOM 1849 O O . LYS A 1 223 ? -7.483 -25.328 47.029 1.00 93.00 223 LYS A O 1
ATOM 1854 N N . CYS A 1 224 ? -9.033 -24.679 45.544 1.00 88.69 224 CYS A N 1
ATOM 1855 C CA . CYS A 1 224 ? -10.143 -25.336 46.235 1.00 88.69 224 CYS A CA 1
ATOM 1856 C C . CYS A 1 224 ? -9.938 -26.854 46.314 1.00 88.69 224 CYS A C 1
ATOM 1858 O O . CYS A 1 224 ? -10.154 -27.441 47.368 1.00 88.69 224 CYS A O 1
ATOM 1860 N N . TYR A 1 225 ? -9.488 -27.477 45.220 1.00 86.38 225 TYR A N 1
ATOM 1861 C CA . TYR A 1 225 ? -9.176 -28.904 45.192 1.00 86.38 225 TYR A CA 1
ATOM 1862 C C . TYR A 1 225 ? -8.033 -29.271 46.151 1.00 86.38 225 TYR A C 1
ATOM 1864 O O . TYR A 1 225 ? -8.160 -30.225 46.908 1.00 86.38 225 TYR A O 1
ATOM 1872 N N . GLU A 1 226 ? -6.942 -28.504 46.157 1.00 91.69 226 GLU A N 1
ATOM 1873 C CA . GLU A 1 226 ? -5.791 -28.717 47.045 1.00 91.69 226 GLU A CA 1
ATOM 1874 C C . GLU A 1 226 ? -6.184 -28.618 48.525 1.00 91.69 226 GLU A C 1
ATOM 1876 O O . GLU A 1 226 ? -5.868 -29.517 49.302 1.00 91.69 226 GLU A O 1
ATOM 1881 N N . MET A 1 227 ? -6.970 -27.600 48.892 1.00 87.94 227 MET A N 1
ATOM 1882 C CA . MET A 1 227 ? -7.515 -27.462 50.247 1.00 87.94 227 MET A CA 1
ATOM 1883 C C . MET A 1 227 ? -8.397 -28.647 50.662 1.00 87.94 227 MET A C 1
ATOM 1885 O O . MET A 1 227 ? -8.376 -29.057 51.822 1.00 87.94 227 MET A O 1
ATOM 1889 N N . GLU A 1 228 ? -9.204 -29.183 49.746 1.00 81.38 228 GLU A N 1
ATOM 1890 C CA . GLU A 1 228 ? -10.056 -30.338 50.036 1.00 81.38 228 GLU A CA 1
ATOM 1891 C C . GLU A 1 228 ? -9.222 -31.615 50.220 1.00 81.38 228 GLU A C 1
ATOM 1893 O O . GLU A 1 228 ? -9.450 -32.379 51.157 1.00 81.38 228 GLU A O 1
ATOM 1898 N N . VAL A 1 229 ? -8.195 -31.810 49.387 1.00 86.81 229 VAL A N 1
ATOM 1899 C CA . VAL A 1 229 ? -7.238 -32.915 49.528 1.00 86.81 229 VAL A CA 1
ATOM 1900 C C . VAL A 1 229 ? -6.517 -32.843 50.878 1.00 86.81 229 VAL A C 1
ATOM 1902 O O . VAL A 1 229 ? -6.498 -33.843 51.597 1.00 86.81 229 VAL A O 1
ATOM 1905 N N . GLU A 1 230 ? -6.004 -31.673 51.279 1.00 82.50 230 GLU A N 1
ATOM 1906 C CA . GLU A 1 230 ? -5.371 -31.478 52.594 1.00 82.50 230 GLU A CA 1
ATOM 1907 C C . GLU A 1 230 ? -6.297 -31.879 53.749 1.00 82.50 230 GLU A C 1
ATOM 1909 O O . GLU A 1 230 ? -5.863 -32.583 54.659 1.00 82.50 230 GLU A O 1
ATOM 1914 N N . ARG A 1 231 ? -7.583 -31.507 53.692 1.00 78.19 231 ARG A N 1
ATOM 1915 C CA . ARG A 1 231 ? -8.577 -31.876 54.718 1.00 78.19 231 ARG A CA 1
ATOM 1916 C C . ARG A 1 231 ? -8.789 -33.382 54.841 1.00 78.19 231 ARG A C 1
ATOM 1918 O O . ARG A 1 231 ? -9.051 -33.860 55.939 1.00 78.19 231 ARG A O 1
ATOM 1925 N N . THR A 1 232 ? -8.689 -34.121 53.740 1.00 73.94 232 THR A N 1
ATOM 1926 C CA . THR A 1 232 ? -8.913 -35.578 53.725 1.00 73.94 232 THR A CA 1
ATOM 1927 C C . THR A 1 232 ? -7.691 -36.412 54.118 1.00 73.94 232 THR A C 1
ATOM 1929 O O . THR A 1 232 ? -7.856 -37.562 54.515 1.00 73.94 232 THR A O 1
ATOM 1932 N N . ILE A 1 233 ? -6.475 -35.860 54.021 1.00 67.31 233 ILE A N 1
ATOM 1933 C CA . ILE A 1 233 ? -5.223 -36.585 54.310 1.00 67.31 233 ILE A CA 1
ATOM 1934 C C . ILE A 1 233 ? -4.832 -36.509 55.794 1.00 67.31 233 ILE A C 1
ATOM 1936 O O . ILE A 1 233 ? -4.039 -37.336 56.238 1.00 67.31 233 ILE A O 1
ATOM 1940 N N . VAL A 1 234 ? -5.386 -35.578 56.584 1.00 53.81 234 VAL A N 1
ATOM 1941 C CA . VAL A 1 234 ? -5.140 -35.539 58.037 1.00 53.81 234 VAL A CA 1
ATOM 1942 C C . VAL A 1 234 ? -5.761 -36.791 58.680 1.00 53.81 234 VAL A C 1
ATOM 1944 O O . VAL A 1 234 ? -6.990 -36.889 58.727 1.00 53.81 234 VAL A O 1
ATOM 1947 N N . PRO A 1 235 ? -4.966 -37.768 59.161 1.00 55.34 235 PRO A N 1
ATOM 1948 C CA . PRO A 1 235 ? -5.510 -38.938 59.833 1.00 55.34 235 PRO A CA 1
ATOM 1949 C C . PRO A 1 235 ? -6.070 -38.488 61.183 1.00 55.34 235 PRO A C 1
ATOM 1951 O O . PRO A 1 235 ? -5.429 -37.712 61.894 1.00 55.34 235 PRO A O 1
ATOM 1954 N N . THR A 1 236 ? -7.276 -38.954 61.497 1.00 53.06 236 THR A N 1
ATOM 1955 C CA . THR A 1 236 ? -7.899 -38.813 62.821 1.00 53.06 236 THR A CA 1
ATOM 1956 C C . THR A 1 236 ? -7.214 -39.704 63.846 1.00 53.06 236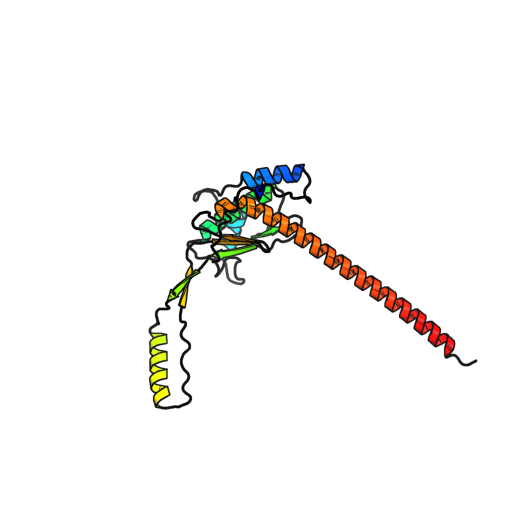 THR A C 1
ATOM 1958 O O . THR A 1 236 ? -6.710 -40.780 63.447 1.00 53.06 236 THR A O 1
#

pLDDT: mean 85.25, std 13.45, range [34.31, 95.31]

Foldseek 3Di:
DDDDDDDPPDPPCLLVPDPPVDDPVLNVLLSVLLVPQAFDDLPDDFDPLLVLLVVCCVPDDDDDQLAPPFEDPVLVSVVSRLLRSVQVSQVSSVWDADSSRFTADPNDTWDKHKGFFWDKDFDDDDPVLVVLQVVLVVVVVVDVPRDHDDDDGIDTHGDSKMWMDTVPDIAIDDPVDHSRVCSSSVSVSSSVRRVVVVVVVVVVVVVVVVVVVVVVVVVVVVVVVVVVVVVVPPDD

Sequence (236 aa):
MIENLTEAKSHNNTLSEPLPFLSEQERNCFYKIANSIQIPGERSKAHPLISTYKIIVSEWNKSEPFLAGVISDQSLPRVYRILGALIQGLEKLGCTVTNKLTFIIRNEEIPLEIYELQDKAEHITTKQEEAELRRYEEERKRYAWASKPNIRKYDYMFNGRLCIKVGQKSFRDHKAANVENQLGELFIEMYKVSELLRKERKAREAERRKREEAEILRLEHRKCYEMEVERTIVPT

Organism: NCBI:txid204102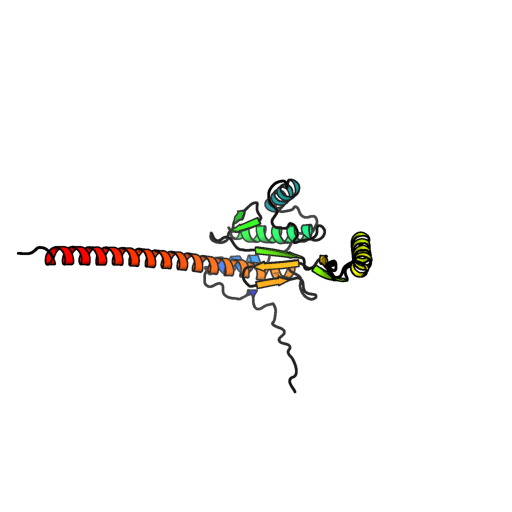3

Radius of gyration: 28.63 Å; chains: 1; bounding box: 63×61×89 Å